Protein AF-A0A352SK67-F1 (afdb_monomer_lite)

Radius of gyration: 22.14 Å; chains: 1; bounding box: 71×42×62 Å

pLDDT: mean 83.06, std 11.7, range [36.72, 97.31]

Secondary structure (DSSP, 8-state):
-EEEEPP-TT-SSEEEEEEEE--SSS-EEEEEEEEETTS-SEEEEEEEEE-TT-EEEEEEEESSSS-EEEEEEEEE--TTSPPEEEEEEEEE---PPEEPP---TT--SSS-GGGS-S--EESTT-EETTT--B---SSEEEEEEEEETTEEEEEEEEE-S-----SS-GGGS-EEEEEEE-S-HHHHTT----GGGHHHH-EEEEE---SS-----TTHHHH-TT-EEEEEEETTEEEEEEEEEHHHHHHHHTTTTSEEEEEEEEEEE-TTSS-EEEEESS--TTSTTSPTTTTEEE--GGGGS-------

Structure (mmCIF, N/CA/C/O backbone):
data_AF-A0A352SK67-F1
#
_entry.id   AF-A0A352SK67-F1
#
loop_
_atom_site.group_PDB
_atom_site.id
_atom_site.type_symbol
_atom_site.label_atom_id
_atom_site.label_alt_id
_atom_site.label_comp_id
_atom_site.label_asym_id
_atom_site.label_entity_id
_atom_site.label_seq_id
_atom_site.pdbx_PDB_ins_code
_atom_site.Cartn_x
_atom_site.Cartn_y
_atom_site.Cartn_z
_atom_site.occupancy
_atom_site.B_iso_or_equiv
_atom_site.auth_seq_id
_atom_site.auth_comp_id
_atom_site.auth_asym_id
_atom_site.auth_atom_id
_atom_site.pdbx_PDB_model_num
ATOM 1 N N . MET A 1 1 ? 16.325 0.701 -16.134 1.00 88.19 1 MET A N 1
ATOM 2 C CA . MET A 1 1 ? 14.914 0.300 -16.283 1.00 88.19 1 MET A CA 1
ATOM 3 C C . MET A 1 1 ? 14.109 0.760 -15.079 1.00 88.19 1 MET A C 1
ATOM 5 O O . MET A 1 1 ? 14.593 0.661 -13.956 1.00 88.19 1 MET A O 1
ATOM 9 N N . THR A 1 2 ? 12.893 1.241 -15.323 1.00 85.56 2 THR A N 1
ATOM 10 C CA . THR A 1 2 ? 11.836 1.435 -14.313 1.00 85.56 2 THR A CA 1
ATOM 11 C C . THR A 1 2 ? 10.613 0.640 -14.756 1.00 85.56 2 THR A C 1
ATOM 13 O O . THR A 1 2 ? 10.338 0.615 -15.955 1.00 85.56 2 THR A O 1
ATOM 16 N N . ILE A 1 3 ? 9.886 0.007 -13.837 1.00 84.38 3 ILE A N 1
ATOM 17 C CA . ILE A 1 3 ? 8.688 -0.782 -14.159 1.00 84.38 3 ILE A CA 1
ATOM 18 C C . ILE A 1 3 ? 7.482 -0.151 -13.474 1.00 84.38 3 ILE A C 1
ATOM 20 O O . ILE A 1 3 ? 7.562 0.217 -12.304 1.00 84.38 3 ILE A O 1
ATOM 24 N N . GLN A 1 4 ? 6.380 -0.024 -14.208 1.00 82.69 4 GLN A N 1
ATOM 25 C CA . GLN A 1 4 ? 5.113 0.488 -13.698 1.00 82.69 4 GLN A CA 1
ATOM 26 C C . GLN A 1 4 ? 4.014 -0.558 -13.903 1.00 82.69 4 GLN A C 1
ATOM 28 O O . GLN A 1 4 ? 3.941 -1.118 -14.995 1.00 82.69 4 GLN A O 1
ATOM 33 N N . PRO A 1 5 ? 3.175 -0.844 -12.894 1.00 79.06 5 PRO A N 1
ATOM 34 C CA . PRO A 1 5 ? 1.999 -1.681 -13.094 1.00 79.06 5 PRO A CA 1
ATOM 35 C C . PRO A 1 5 ? 0.968 -0.948 -13.961 1.00 79.06 5 PRO A C 1
ATOM 37 O O . PRO A 1 5 ? 0.753 0.255 -13.807 1.00 79.06 5 PRO A O 1
ATOM 40 N N . GLY A 1 6 ? 0.340 -1.681 -14.873 1.00 73.94 6 GLY A N 1
ATOM 41 C CA . GLY A 1 6 ? -0.800 -1.237 -15.662 1.00 73.94 6 GLY A CA 1
ATOM 42 C C . GLY A 1 6 ? -2.111 -1.499 -14.924 1.00 73.94 6 GLY A C 1
ATOM 43 O O . GLY A 1 6 ? -2.276 -2.528 -14.268 1.00 73.94 6 GLY A O 1
ATOM 44 N N . PHE A 1 7 ? -3.059 -0.565 -15.039 1.00 65.19 7 PHE A N 1
ATOM 45 C CA . PHE A 1 7 ? -4.386 -0.705 -14.447 1.00 65.19 7 PHE A CA 1
ATOM 46 C C . PHE A 1 7 ? -5.409 -1.245 -15.437 1.00 65.19 7 PHE A C 1
ATOM 48 O O . PHE A 1 7 ? -5.715 -0.603 -16.441 1.00 65.19 7 PHE A O 1
ATOM 55 N N . ASN A 1 8 ? -5.986 -2.408 -15.119 1.00 63.38 8 ASN A N 1
ATOM 56 C CA . ASN A 1 8 ? -7.231 -2.845 -15.730 1.00 63.38 8 ASN A CA 1
ATOM 57 C C . ASN A 1 8 ? -8.091 -3.630 -14.719 1.00 63.38 8 ASN A C 1
ATOM 59 O O . ASN A 1 8 ? -7.740 -4.756 -14.365 1.00 63.38 8 ASN A O 1
ATOM 63 N N . PRO A 1 9 ? -9.235 -3.080 -14.275 1.00 53.59 9 PRO A N 1
ATOM 64 C CA . PRO A 1 9 ? -10.073 -3.693 -13.243 1.00 53.59 9 PRO A CA 1
ATOM 65 C C . PRO A 1 9 ? -10.801 -4.956 -13.730 1.00 53.59 9 PRO A C 1
ATOM 67 O O . PRO A 1 9 ? -11.406 -5.661 -12.930 1.00 53.59 9 PRO A O 1
ATOM 70 N N . ASN A 1 10 ? -10.749 -5.247 -15.035 1.00 55.53 10 ASN A N 1
ATOM 71 C CA . ASN A 1 10 ? -11.470 -6.348 -15.672 1.00 55.53 10 ASN A CA 1
ATOM 72 C C . ASN A 1 10 ? -10.557 -7.487 -16.156 1.00 55.53 10 ASN A C 1
ATOM 74 O O . ASN A 1 10 ? -11.037 -8.392 -16.839 1.00 55.53 10 ASN A O 1
ATOM 78 N N . VAL A 1 11 ? -9.250 -7.437 -15.878 1.00 61.09 11 VAL A N 1
ATOM 79 C CA . VAL A 1 11 ? -8.280 -8.372 -16.470 1.00 61.09 11 VAL A CA 1
ATOM 80 C C . VAL A 1 11 ? -7.808 -9.390 -15.438 1.00 61.09 11 VAL A C 1
ATOM 82 O O . VAL A 1 11 ? -7.510 -9.070 -14.293 1.00 61.09 11 VAL A O 1
ATOM 85 N N . THR A 1 12 ? -7.756 -10.654 -15.860 1.00 62.53 12 THR A N 1
ATOM 86 C CA . THR A 1 12 ? -7.273 -11.797 -15.065 1.00 62.53 12 THR A CA 1
ATOM 87 C C . THR A 1 12 ? -5.746 -11.933 -15.075 1.00 62.53 12 THR A C 1
ATOM 89 O O . THR A 1 12 ? -5.213 -12.881 -14.510 1.00 62.53 12 THR A O 1
ATOM 92 N N . GLN A 1 13 ? -5.062 -11.017 -15.755 1.00 71.56 13 GLN A N 1
ATOM 93 C CA . GLN A 1 13 ? -3.615 -10.922 -15.934 1.00 71.56 13 GLN A CA 1
ATOM 94 C C . GLN A 1 13 ? -3.130 -9.578 -15.383 1.00 71.56 13 GLN A C 1
ATOM 96 O O . GLN A 1 13 ? -3.843 -8.574 -15.447 1.00 71.56 13 GLN A O 1
ATOM 101 N N . GLN A 1 14 ? -1.925 -9.555 -14.827 1.00 79.12 14 GLN A N 1
ATOM 102 C CA . GLN A 1 14 ? -1.277 -8.315 -14.423 1.00 79.12 14 GLN A CA 1
ATOM 103 C C . GLN A 1 14 ? -0.423 -7.801 -15.576 1.00 79.12 14 GLN A C 1
ATOM 105 O O . GLN A 1 14 ? 0.456 -8.504 -16.072 1.00 79.12 14 GLN A O 1
ATOM 110 N N . GLU A 1 15 ? -0.680 -6.565 -15.983 1.00 85.06 15 GLU A N 1
ATOM 111 C CA . GLU A 1 15 ? 0.108 -5.872 -16.994 1.00 85.06 15 GLU A CA 1
ATOM 112 C C . GLU A 1 15 ? 1.140 -4.980 -16.311 1.00 85.06 15 GLU A C 1
ATOM 114 O O . GLU A 1 15 ? 0.869 -4.353 -15.285 1.00 85.06 15 GLU A O 1
ATOM 119 N N . TYR A 1 16 ? 2.318 -4.882 -16.904 1.00 87.06 16 TYR A N 1
ATOM 120 C CA . TYR A 1 16 ? 3.372 -3.966 -16.503 1.00 87.06 16 TYR A CA 1
ATOM 121 C C . TYR A 1 16 ? 3.967 -3.314 -17.732 1.00 87.06 16 TYR A C 1
ATOM 123 O O . TYR A 1 16 ? 4.123 -3.963 -18.757 1.00 87.06 16 TYR A O 1
ATOM 131 N N . THR A 1 17 ? 4.417 -2.074 -17.602 1.00 90.56 17 THR A N 1
ATOM 132 C CA . THR A 1 17 ? 5.225 -1.424 -18.629 1.00 90.56 17 THR A CA 1
ATOM 133 C C . THR A 1 17 ? 6.629 -1.188 -18.092 1.00 90.56 17 THR A C 1
ATOM 135 O O . THR A 1 17 ? 6.852 -0.413 -17.156 1.00 90.56 17 THR A O 1
ATOM 138 N N . ALA A 1 18 ? 7.604 -1.859 -18.698 1.00 92.19 18 ALA A N 1
ATOM 139 C CA . ALA A 1 18 ? 9.014 -1.593 -18.488 1.00 92.19 18 ALA A CA 1
ATOM 140 C C . ALA A 1 18 ? 9.450 -0.419 -19.367 1.00 92.19 18 ALA A C 1
ATOM 142 O O . ALA A 1 18 ? 9.367 -0.458 -20.593 1.00 92.19 18 ALA A O 1
ATOM 143 N N . LYS A 1 19 ? 9.971 0.629 -18.732 1.00 93.31 19 LYS A N 1
ATOM 144 C CA . LYS A 1 19 ? 10.639 1.746 -19.396 1.00 93.31 19 LYS A CA 1
ATOM 145 C C . LYS A 1 19 ? 12.143 1.506 -19.378 1.00 93.31 19 LYS A C 1
ATOM 147 O O . LYS A 1 19 ? 12.789 1.568 -18.323 1.00 93.31 19 LYS A O 1
ATOM 152 N N . ILE A 1 20 ? 12.712 1.257 -20.551 1.00 94.25 20 ILE A N 1
ATOM 153 C CA . ILE A 1 20 ? 14.150 1.103 -20.763 1.00 94.25 20 ILE A CA 1
ATOM 154 C C . ILE A 1 20 ? 14.676 2.370 -21.437 1.00 94.25 20 ILE A C 1
ATOM 156 O O . ILE A 1 20 ? 14.104 2.846 -22.413 1.00 94.25 20 ILE A O 1
ATOM 160 N N . GLN A 1 21 ? 15.755 2.941 -20.903 1.00 94.38 21 GLN A N 1
ATOM 161 C CA . GLN A 1 21 ? 16.324 4.197 -21.390 1.00 94.38 21 GLN A CA 1
ATOM 162 C C . GLN A 1 21 ? 17.799 3.998 -21.723 1.00 94.38 21 GLN A C 1
ATOM 164 O O . GLN A 1 21 ? 18.558 3.536 -20.873 1.00 94.38 21 GLN A O 1
ATOM 169 N N . ASN A 1 22 ? 18.195 4.370 -22.938 1.00 94.44 22 ASN A N 1
ATOM 170 C CA . ASN A 1 22 ? 19.588 4.441 -23.353 1.00 94.44 22 ASN A CA 1
ATOM 171 C C . ASN A 1 22 ? 20.045 5.900 -23.273 1.00 94.44 22 ASN A C 1
ATOM 173 O O . ASN A 1 22 ? 19.701 6.698 -24.135 1.00 94.44 22 ASN A O 1
ATOM 177 N N . TYR A 1 23 ? 20.820 6.251 -22.249 1.00 91.69 23 TYR A N 1
ATOM 178 C CA . TYR A 1 23 ? 21.389 7.599 -22.099 1.00 91.69 23 TYR A CA 1
ATOM 179 C C . TYR A 1 23 ? 22.741 7.772 -22.801 1.00 91.69 23 TYR A C 1
ATOM 181 O O . TYR A 1 23 ? 23.370 8.822 -22.687 1.00 91.69 23 TYR A O 1
ATOM 189 N N . SER A 1 24 ? 23.234 6.729 -23.468 1.00 90.56 24 SER A N 1
ATOM 190 C CA . SER A 1 24 ? 24.522 6.771 -24.145 1.00 90.56 24 SER A CA 1
ATOM 191 C C . SER A 1 24 ? 24.376 7.265 -25.585 1.00 90.56 24 SER A C 1
ATOM 193 O O . SER A 1 24 ? 23.315 7.163 -26.205 1.00 90.56 24 SER A O 1
ATOM 195 N N . ASN A 1 25 ? 25.489 7.745 -26.143 1.00 92.00 25 ASN A N 1
ATOM 196 C CA . ASN A 1 25 ? 25.603 8.070 -27.566 1.00 92.00 25 ASN A CA 1
ATOM 197 C C . ASN A 1 25 ? 25.858 6.831 -28.447 1.00 92.00 25 ASN A C 1
ATOM 199 O O . ASN A 1 25 ? 26.131 6.977 -29.637 1.00 92.00 25 ASN A O 1
ATOM 203 N N . SER A 1 26 ? 25.776 5.629 -27.875 1.00 92.00 26 SER A N 1
ATOM 204 C CA . SER A 1 26 ? 26.025 4.360 -28.552 1.00 92.00 26 SER A CA 1
ATOM 205 C C . SER A 1 26 ? 24.755 3.508 -28.591 1.00 92.00 26 SER A C 1
ATOM 207 O O . SER A 1 26 ? 23.915 3.630 -27.697 1.00 92.00 26 SER A O 1
ATOM 209 N N . PRO A 1 27 ? 24.577 2.644 -29.606 1.00 93.38 27 PRO A N 1
ATOM 210 C CA . PRO A 1 27 ? 23.479 1.687 -29.615 1.00 93.38 27 PRO A CA 1
ATOM 211 C C . PRO A 1 27 ? 23.551 0.755 -28.403 1.00 93.38 27 PRO A C 1
ATOM 213 O O . PRO A 1 27 ? 24.635 0.325 -27.995 1.00 93.38 27 PRO A O 1
ATOM 216 N N . MET A 1 28 ? 22.386 0.427 -27.855 1.00 95.50 28 MET A N 1
ATOM 217 C CA . MET A 1 28 ? 22.238 -0.507 -26.748 1.00 95.50 28 MET A CA 1
ATOM 218 C C . MET A 1 28 ? 21.313 -1.642 -27.168 1.00 95.50 28 MET A C 1
ATOM 220 O O . MET A 1 28 ? 20.228 -1.404 -27.692 1.00 95.50 28 MET A O 1
ATOM 224 N N . LYS A 1 29 ? 21.717 -2.876 -26.879 1.00 96.75 29 LYS A N 1
ATOM 225 C CA . LYS A 1 29 ? 20.826 -4.036 -26.903 1.00 96.75 29 LYS A CA 1
ATOM 226 C C . LYS A 1 29 ? 20.422 -4.377 -25.484 1.00 96.75 29 LYS A C 1
ATOM 228 O O . LYS A 1 29 ? 21.254 -4.296 -24.582 1.00 96.75 29 LYS A O 1
ATOM 233 N N . ALA A 1 30 ? 19.171 -4.760 -25.286 1.00 96.56 30 ALA A N 1
ATOM 234 C CA . ALA A 1 30 ? 18.698 -5.254 -24.007 1.00 96.56 30 ALA A CA 1
ATOM 235 C C . ALA A 1 30 ? 17.920 -6.554 -24.201 1.00 96.56 30 ALA A C 1
ATOM 237 O O . ALA A 1 30 ? 17.025 -6.616 -25.034 1.00 96.56 30 ALA A O 1
ATOM 238 N N . ASP A 1 31 ? 18.238 -7.568 -23.408 1.00 97.19 31 ASP A N 1
ATOM 239 C CA . ASP A 1 31 ? 17.414 -8.763 -23.269 1.00 97.19 31 ASP A CA 1
ATOM 240 C C . ASP A 1 31 ? 16.621 -8.622 -21.963 1.00 97.19 31 ASP A C 1
ATOM 242 O O . ASP A 1 31 ? 17.197 -8.578 -20.871 1.00 97.19 31 ASP A O 1
ATOM 246 N N . LEU A 1 32 ? 15.299 -8.476 -22.073 1.00 96.88 32 LEU A N 1
ATOM 247 C CA . LEU A 1 32 ? 14.401 -8.395 -20.926 1.00 96.88 32 LEU A CA 1
ATOM 248 C C . LEU A 1 32 ? 13.862 -9.790 -20.606 1.00 96.88 32 LEU A C 1
ATOM 250 O O . LEU A 1 32 ? 13.075 -10.351 -21.367 1.00 96.88 32 LEU A O 1
ATOM 254 N N . HIS A 1 33 ? 14.295 -10.353 -19.486 1.00 96.00 33 HIS A N 1
ATOM 255 C CA . HIS A 1 33 ? 13.897 -11.667 -19.004 1.00 96.00 33 HIS A CA 1
ATOM 256 C C . HIS A 1 33 ? 12.868 -11.531 -17.887 1.00 96.00 33 HIS A C 1
ATOM 258 O O . HIS A 1 33 ? 13.150 -10.907 -16.864 1.00 96.00 33 HIS A O 1
ATOM 264 N N . VAL A 1 34 ? 11.705 -12.152 -18.062 1.00 93.56 34 VAL A N 1
ATOM 265 C CA . VAL A 1 34 ? 10.748 -12.394 -16.977 1.00 93.56 34 VAL A CA 1
ATOM 266 C C . VAL A 1 34 ? 11.036 -13.778 -16.426 1.00 93.56 34 VAL A C 1
ATOM 268 O O . VAL A 1 34 ? 11.196 -14.733 -17.190 1.00 93.56 34 VAL A O 1
ATOM 271 N N . MET A 1 35 ? 11.178 -13.869 -15.113 1.00 92.62 35 MET A N 1
ATOM 272 C CA . MET A 1 35 ? 11.654 -15.055 -14.418 1.00 92.62 35 MET A CA 1
ATOM 273 C C . MET A 1 35 ? 10.798 -15.334 -13.191 1.00 92.62 35 MET A C 1
ATOM 275 O O . MET A 1 35 ? 10.159 -14.428 -12.657 1.00 92.62 35 MET A O 1
ATOM 279 N N . ASP A 1 36 ? 10.830 -16.572 -12.709 1.00 88.44 36 ASP A N 1
ATOM 280 C CA . ASP A 1 36 ? 10.255 -16.912 -11.408 1.00 88.44 36 ASP A CA 1
ATOM 281 C C . ASP A 1 36 ? 10.903 -16.122 -10.247 1.00 88.44 36 ASP A C 1
ATOM 283 O O . ASP A 1 36 ? 11.938 -15.463 -10.399 1.00 88.44 36 ASP A O 1
ATOM 287 N N . ALA A 1 37 ? 10.304 -16.209 -9.056 1.00 80.88 37 ALA A N 1
ATOM 288 C CA . ALA A 1 37 ? 10.797 -15.551 -7.843 1.00 80.88 37 ALA A CA 1
ATOM 289 C C . ALA A 1 37 ? 12.272 -15.863 -7.523 1.00 80.88 37 ALA A C 1
ATOM 291 O O . ALA A 1 37 ? 12.961 -15.047 -6.906 1.00 80.88 37 ALA A O 1
ATOM 292 N N . THR A 1 38 ? 12.761 -17.042 -7.924 1.00 83.25 38 THR A N 1
ATOM 293 C CA . THR A 1 38 ? 14.130 -17.494 -7.646 1.00 83.25 38 THR A CA 1
ATOM 294 C C . THR A 1 38 ? 15.145 -16.974 -8.662 1.00 83.25 38 THR A C 1
ATOM 296 O O . THR A 1 38 ? 16.348 -17.082 -8.429 1.00 83.25 38 THR A O 1
ATOM 299 N N . GLY A 1 39 ? 14.675 -16.421 -9.784 1.00 84.88 39 GLY A N 1
ATOM 300 C CA . GLY A 1 39 ? 15.508 -15.991 -10.902 1.00 84.88 39 GLY A CA 1
ATOM 301 C C . GLY A 1 39 ? 16.134 -17.151 -11.681 1.00 84.88 39 GLY A C 1
ATOM 302 O O . GLY A 1 39 ? 17.087 -16.932 -12.427 1.00 84.88 39 GLY A O 1
ATOM 303 N N . THR A 1 40 ? 15.653 -18.387 -11.497 1.00 89.31 40 THR A N 1
ATOM 304 C CA . THR A 1 40 ? 16.260 -19.575 -12.123 1.00 89.31 40 THR A CA 1
ATOM 305 C C . THR A 1 40 ? 15.550 -19.981 -13.407 1.00 89.31 40 THR A C 1
ATOM 307 O O . THR A 1 40 ? 16.212 -20.362 -14.374 1.00 89.31 40 THR A O 1
ATOM 310 N N . THR A 1 41 ? 14.223 -19.854 -13.452 1.00 91.19 41 THR A N 1
ATOM 311 C CA . THR A 1 41 ? 13.429 -20.177 -14.641 1.00 91.19 41 THR A CA 1
ATOM 312 C C . THR A 1 41 ? 13.038 -18.905 -15.370 1.00 91.19 41 THR A C 1
ATOM 314 O O . THR A 1 41 ? 12.320 -18.076 -14.820 1.00 91.19 41 THR A O 1
ATOM 317 N N . ILE A 1 42 ? 13.467 -18.771 -16.625 1.00 92.38 42 ILE A N 1
ATOM 318 C CA . ILE A 1 42 ? 13.018 -17.699 -17.519 1.00 92.38 42 ILE A CA 1
ATOM 319 C C . ILE A 1 42 ? 11.701 -18.133 -18.167 1.00 92.38 42 ILE A C 1
ATOM 321 O O . ILE A 1 42 ? 11.665 -19.130 -18.889 1.00 92.38 42 ILE A O 1
ATOM 325 N N . THR A 1 43 ? 10.632 -17.380 -17.931 1.00 90.50 43 THR A N 1
ATOM 326 C CA . THR A 1 43 ? 9.302 -17.616 -18.512 1.00 90.50 43 THR A CA 1
ATOM 327 C C . THR A 1 43 ? 9.095 -16.829 -19.804 1.00 90.50 43 THR A C 1
ATOM 329 O O . THR A 1 43 ? 8.403 -17.294 -20.708 1.00 90.50 43 THR A O 1
ATOM 332 N N . GLN A 1 44 ? 9.749 -15.673 -19.939 1.00 92.88 44 GLN A N 1
ATOM 333 C CA . GLN A 1 44 ? 9.691 -14.831 -21.133 1.00 92.88 44 GLN A CA 1
ATOM 334 C C . GLN A 1 44 ? 11.050 -14.180 -21.397 1.00 92.88 44 GLN A C 1
ATOM 336 O O . GLN A 1 44 ? 11.764 -13.806 -20.471 1.00 92.88 44 GLN A O 1
ATOM 341 N N . THR A 1 45 ? 11.420 -14.020 -22.668 1.00 96.12 45 THR A N 1
ATOM 342 C CA . THR A 1 45 ? 12.562 -13.190 -23.085 1.00 96.12 45 THR A CA 1
ATOM 343 C C . THR A 1 45 ? 12.129 -12.272 -24.211 1.00 96.12 45 THR A C 1
ATOM 345 O O . THR A 1 45 ? 11.594 -12.739 -25.216 1.00 96.12 45 THR A O 1
ATOM 348 N N . ILE A 1 46 ? 12.366 -10.976 -24.036 1.00 96.69 46 ILE A N 1
ATOM 349 C CA . ILE A 1 46 ? 12.004 -9.933 -24.990 1.00 96.69 46 ILE A CA 1
ATOM 350 C C . ILE A 1 46 ? 13.291 -9.207 -25.403 1.00 96.69 46 ILE A C 1
ATOM 352 O O . ILE A 1 46 ? 13.844 -8.457 -24.594 1.00 96.69 46 ILE A O 1
ATOM 356 N N . PRO A 1 47 ? 13.801 -9.440 -26.624 1.00 97.31 47 PRO A N 1
ATOM 357 C CA . PRO A 1 47 ? 14.944 -8.702 -27.137 1.00 97.31 47 PRO A CA 1
ATOM 358 C C . PRO A 1 47 ? 14.512 -7.295 -27.555 1.00 97.31 47 PRO A C 1
ATOM 360 O O . PRO A 1 47 ? 13.487 -7.115 -28.214 1.00 97.31 47 PRO A O 1
ATOM 363 N N . LEU A 1 48 ? 15.313 -6.303 -27.189 1.00 96.81 48 LEU A N 1
ATOM 364 C CA . LEU A 1 48 ? 15.082 -4.892 -27.462 1.00 96.81 48 LEU A CA 1
ATOM 365 C C . LEU A 1 48 ? 16.343 -4.278 -28.073 1.00 96.81 48 LEU A C 1
ATOM 367 O O . LEU A 1 48 ? 17.444 -4.430 -27.540 1.00 96.81 48 LEU A O 1
ATOM 371 N N . ASP A 1 49 ? 16.164 -3.519 -29.148 1.00 95.75 49 ASP A N 1
ATOM 372 C CA . ASP A 1 49 ? 17.201 -2.671 -29.729 1.00 95.75 49 ASP A CA 1
ATOM 373 C C . ASP A 1 49 ? 16.864 -1.207 -29.420 1.00 95.75 49 ASP A C 1
ATOM 375 O O . ASP A 1 49 ? 15.755 -0.738 -29.683 1.00 95.75 49 ASP A O 1
ATOM 379 N N . LEU A 1 50 ? 17.815 -0.486 -28.826 1.00 96.19 50 LEU A N 1
ATOM 380 C CA . LEU A 1 50 ? 17.659 0.909 -28.434 1.00 96.19 50 LEU A CA 1
ATOM 381 C C . LEU A 1 50 ? 18.715 1.774 -29.114 1.00 96.19 50 LEU A C 1
ATOM 383 O O . LEU A 1 50 ? 19.919 1.645 -28.871 1.00 96.19 50 LEU A O 1
ATOM 387 N N . GLU A 1 51 ? 18.236 2.727 -29.906 1.00 96.06 51 GLU A N 1
ATOM 388 C CA . GLU A 1 51 ? 19.069 3.770 -30.499 1.00 96.06 51 GLU A CA 1
ATOM 389 C C . GLU A 1 51 ? 19.739 4.640 -29.418 1.00 96.06 51 GLU A C 1
ATOM 391 O O . GLU A 1 51 ? 19.250 4.705 -28.278 1.00 96.06 51 GLU A O 1
ATOM 396 N N . PRO A 1 52 ? 20.843 5.335 -29.741 1.00 95.00 52 PRO A N 1
ATOM 397 C CA . PRO A 1 52 ? 21.436 6.333 -28.857 1.00 95.00 52 PRO A CA 1
ATOM 398 C C . PRO A 1 52 ? 20.412 7.347 -28.329 1.00 95.00 52 PRO A C 1
ATOM 400 O O . PRO A 1 52 ? 19.582 7.847 -29.089 1.00 95.00 52 PRO A O 1
ATOM 403 N N . ASN A 1 53 ? 20.504 7.705 -27.046 1.00 94.19 53 ASN A N 1
ATOM 404 C CA . ASN A 1 53 ? 19.643 8.710 -26.399 1.00 94.19 53 ASN A CA 1
ATOM 405 C C . ASN A 1 53 ? 18.127 8.448 -26.543 1.00 94.19 53 ASN A C 1
ATOM 407 O O . ASN A 1 53 ? 17.338 9.390 -26.653 1.00 94.19 53 ASN A O 1
ATOM 411 N N . SER A 1 54 ? 17.710 7.180 -26.566 1.00 96.12 54 SER A N 1
ATOM 412 C CA . SER A 1 54 ? 16.317 6.781 -26.796 1.00 96.12 54 SER A CA 1
ATOM 413 C C . SER A 1 54 ? 15.658 6.130 -25.576 1.00 96.12 54 SER A C 1
ATOM 415 O O . SER A 1 54 ? 16.301 5.782 -24.581 1.00 96.12 54 SER A O 1
ATOM 417 N N . VAL A 1 55 ? 14.335 5.979 -25.653 1.00 95.75 55 VAL A N 1
ATOM 418 C CA . VAL A 1 55 ? 13.509 5.307 -24.647 1.00 95.75 55 VAL A CA 1
ATOM 419 C C . VAL A 1 55 ? 12.600 4.306 -25.348 1.00 95.75 55 VAL A C 1
ATOM 421 O O . VAL A 1 55 ? 11.964 4.651 -26.341 1.00 95.75 55 VAL A O 1
ATOM 424 N N . VAL A 1 56 ? 12.507 3.099 -24.796 1.00 96.19 56 VAL A N 1
ATOM 425 C CA . VAL A 1 56 ? 11.546 2.069 -25.202 1.00 96.19 56 VAL A CA 1
ATOM 426 C C . VAL A 1 56 ? 10.616 1.768 -24.031 1.00 96.19 56 VAL A C 1
ATOM 428 O O . VAL A 1 56 ? 11.063 1.631 -22.890 1.00 96.19 56 VAL A O 1
ATOM 431 N N . MET A 1 57 ? 9.323 1.683 -24.335 1.00 94.56 57 MET A N 1
ATOM 432 C CA . MET A 1 57 ? 8.282 1.199 -23.432 1.00 94.56 57 MET A CA 1
ATOM 433 C C . MET A 1 57 ? 7.916 -0.209 -23.891 1.00 94.56 57 MET A C 1
ATOM 435 O O . MET A 1 57 ? 7.530 -0.384 -25.044 1.00 94.56 57 MET A O 1
ATOM 439 N N . GLN A 1 58 ? 8.091 -1.195 -23.020 1.00 95.12 58 GLN A N 1
ATOM 440 C CA . GLN A 1 58 ? 7.804 -2.592 -23.312 1.00 95.12 58 GLN A CA 1
ATOM 441 C C . GLN A 1 58 ? 6.796 -3.127 -22.306 1.00 95.12 58 GLN A C 1
ATOM 443 O O . GLN A 1 58 ? 7.081 -3.162 -21.109 1.00 95.12 58 GLN A O 1
ATOM 448 N N . ASP A 1 59 ? 5.651 -3.578 -22.804 1.00 92.06 59 ASP A N 1
ATOM 449 C CA . ASP A 1 59 ? 4.635 -4.204 -21.969 1.00 92.06 59 ASP A CA 1
ATOM 450 C C . ASP A 1 59 ? 5.008 -5.657 -21.642 1.00 92.06 59 ASP A C 1
ATOM 452 O O . ASP A 1 59 ? 5.618 -6.365 -22.454 1.00 92.06 59 ASP A O 1
ATOM 456 N N . ILE A 1 60 ? 4.669 -6.077 -20.428 1.00 89.31 60 ILE A N 1
ATOM 457 C CA . ILE A 1 60 ? 4.896 -7.399 -19.852 1.00 89.31 60 ILE A CA 1
ATOM 458 C C . ILE A 1 60 ? 3.580 -7.840 -19.217 1.00 89.31 60 ILE A C 1
ATOM 460 O O . ILE A 1 60 ? 3.083 -7.168 -18.314 1.00 89.31 60 ILE A O 1
ATOM 464 N N . SER A 1 61 ? 3.068 -8.991 -19.632 1.00 86.38 61 SER A N 1
ATOM 465 C CA . SER A 1 61 ? 1.853 -9.579 -19.069 1.00 86.38 61 SER A CA 1
ATOM 466 C C . SER A 1 61 ? 2.217 -10.808 -18.243 1.00 86.38 61 SER A C 1
ATOM 468 O O . SER A 1 61 ? 2.989 -11.658 -18.691 1.00 86.38 61 SER A O 1
ATOM 470 N N . VAL A 1 62 ? 1.654 -10.908 -17.044 1.00 82.06 62 VAL A N 1
ATOM 471 C CA . VAL A 1 62 ? 1.864 -12.019 -16.109 1.00 82.06 62 VAL A CA 1
ATOM 472 C C . VAL A 1 62 ? 0.503 -12.621 -15.778 1.00 82.06 62 VAL A C 1
ATOM 474 O O . VAL A 1 62 ? -0.466 -11.898 -15.554 1.00 82.06 62 VAL A O 1
ATOM 477 N N . ASP A 1 63 ? 0.402 -13.946 -15.787 1.00 78.12 63 ASP A N 1
ATOM 478 C CA . ASP A 1 63 ? -0.854 -14.681 -15.605 1.00 78.12 63 ASP A CA 1
ATOM 479 C C . ASP A 1 63 ? -1.015 -15.291 -14.203 1.00 78.12 63 ASP A C 1
ATOM 481 O O . ASP A 1 63 ? -1.956 -16.050 -13.958 1.00 78.12 63 ASP A O 1
ATOM 485 N N . HIS A 1 64 ? -0.133 -14.939 -13.266 1.00 74.62 64 HIS A N 1
ATOM 486 C CA . HIS A 1 64 ? -0.141 -15.438 -11.897 1.00 74.62 64 HIS A CA 1
ATOM 487 C C . HIS A 1 64 ? 0.285 -14.371 -10.880 1.00 74.62 64 HIS A C 1
ATOM 489 O O . HIS A 1 64 ? 1.042 -13.453 -11.181 1.00 74.62 64 HIS A O 1
ATOM 495 N N . ALA A 1 65 ? -0.164 -14.538 -9.634 1.00 71.25 65 ALA A N 1
ATOM 496 C CA . ALA A 1 65 ? 0.148 -13.628 -8.528 1.00 71.25 65 ALA A CA 1
ATOM 497 C C . ALA A 1 65 ? 1.496 -13.912 -7.833 1.00 71.25 65 ALA A C 1
ATOM 499 O O . ALA A 1 65 ? 1.904 -13.160 -6.945 1.00 71.25 65 ALA A O 1
ATOM 500 N N . ASP A 1 66 ? 2.179 -15.002 -8.198 1.00 77.56 66 ASP A N 1
ATOM 501 C CA . ASP A 1 66 ? 3.461 -15.348 -7.578 1.00 77.56 66 ASP A CA 1
ATOM 502 C C . ASP A 1 66 ? 4.545 -14.313 -7.913 1.00 77.56 66 ASP A C 1
ATOM 504 O O . ASP A 1 66 ? 4.560 -13.802 -9.037 1.00 77.56 66 ASP A O 1
ATOM 508 N N . PRO A 1 67 ? 5.470 -14.012 -6.977 1.00 81.50 67 PRO A N 1
ATOM 509 C CA . PRO A 1 67 ? 6.573 -13.106 -7.249 1.00 81.50 67 PRO A CA 1
ATOM 510 C C . PRO A 1 67 ? 7.376 -13.522 -8.486 1.00 81.50 67 PRO A C 1
ATOM 512 O O . PRO A 1 67 ? 7.632 -14.704 -8.721 1.00 81.50 67 PRO A O 1
ATOM 515 N N . ILE A 1 68 ? 7.823 -12.526 -9.240 1.00 87.06 68 ILE A N 1
ATOM 516 C CA . ILE A 1 68 ? 8.658 -12.679 -10.428 1.00 87.06 68 ILE A CA 1
ATOM 517 C C . ILE A 1 68 ? 9.874 -11.767 -10.337 1.00 87.06 68 ILE A C 1
ATOM 519 O O . ILE A 1 68 ? 9.869 -10.743 -9.650 1.00 87.06 68 ILE A O 1
ATOM 523 N N . GLN A 1 69 ? 10.914 -12.106 -11.083 1.00 89.25 69 GLN A N 1
ATOM 524 C CA . GLN A 1 69 ? 12.035 -11.211 -11.328 1.00 89.25 69 GLN A CA 1
ATOM 525 C C . GLN A 1 69 ? 12.032 -10.772 -12.786 1.00 89.25 69 GLN A C 1
ATOM 527 O O . GLN A 1 69 ? 11.956 -11.591 -13.697 1.00 89.25 69 GLN A O 1
ATOM 532 N N . VAL A 1 70 ? 12.163 -9.470 -13.009 1.00 91.50 70 VAL A N 1
ATOM 533 C CA . VAL A 1 70 ? 12.394 -8.895 -14.328 1.00 91.50 70 VAL A CA 1
ATOM 534 C C . VAL A 1 70 ? 13.844 -8.448 -14.401 1.00 91.50 70 VAL A C 1
ATOM 536 O O . VAL A 1 70 ? 14.251 -7.484 -13.749 1.00 91.50 70 VAL A O 1
ATOM 539 N N . LYS A 1 71 ? 14.637 -9.165 -15.193 1.00 94.81 71 LYS A N 1
ATOM 540 C CA . LYS A 1 71 ? 16.046 -8.866 -15.439 1.00 94.81 71 LYS A CA 1
ATOM 541 C C . LYS A 1 71 ? 16.208 -8.236 -16.808 1.00 94.81 71 LYS A C 1
ATOM 543 O O . LYS A 1 71 ? 15.883 -8.850 -17.813 1.00 94.81 71 LYS A O 1
ATOM 548 N N . ALA A 1 72 ? 16.775 -7.043 -16.852 1.00 96.12 72 ALA A N 1
ATOM 549 C CA . ALA A 1 72 ? 17.235 -6.425 -18.083 1.00 96.12 72 ALA A CA 1
ATOM 550 C C . ALA A 1 72 ? 18.753 -6.605 -18.185 1.00 96.12 72 ALA A C 1
ATOM 552 O O . ALA A 1 72 ? 19.494 -6.035 -17.382 1.00 96.12 72 ALA A O 1
ATOM 553 N N . ALA A 1 73 ? 19.208 -7.409 -19.145 1.00 96.69 73 ALA A N 1
ATOM 554 C CA . ALA A 1 73 ? 20.619 -7.572 -19.477 1.00 96.69 73 ALA A CA 1
ATOM 555 C C . ALA A 1 73 ? 20.971 -6.649 -20.648 1.00 96.69 73 ALA A C 1
ATOM 557 O O . ALA A 1 73 ? 20.455 -6.819 -21.749 1.00 96.69 73 ALA A O 1
ATOM 558 N N . TYR A 1 74 ? 21.826 -5.662 -20.411 1.00 96.50 74 TYR A N 1
ATOM 559 C CA . TYR A 1 74 ? 22.192 -4.625 -21.370 1.00 96.50 74 TYR A CA 1
ATOM 560 C C . TYR A 1 74 ? 23.568 -4.899 -21.974 1.00 96.50 74 TYR A C 1
ATOM 562 O O . TYR A 1 74 ? 24.503 -5.246 -21.252 1.00 96.50 74 TYR A O 1
ATOM 570 N N . ARG A 1 75 ? 23.713 -4.664 -23.279 1.00 96.44 75 ARG A N 1
ATOM 571 C CA . ARG A 1 75 ? 24.991 -4.678 -24.000 1.00 96.44 75 ARG A CA 1
ATOM 572 C C . ARG A 1 75 ? 25.145 -3.383 -24.791 1.00 96.44 75 ARG A C 1
ATOM 574 O O . ARG A 1 75 ? 24.275 -3.050 -25.597 1.00 96.44 75 ARG A O 1
ATOM 581 N N . TYR A 1 76 ? 26.243 -2.667 -24.576 1.00 93.62 76 TYR A N 1
ATOM 582 C CA . TYR A 1 76 ? 26.579 -1.439 -25.297 1.00 93.62 76 TYR A CA 1
ATOM 583 C C . TYR A 1 76 ? 27.770 -1.681 -26.212 1.00 93.62 76 TYR A C 1
ATOM 585 O O . TYR A 1 76 ? 28.821 -2.121 -25.745 1.00 93.62 76 TYR A O 1
ATOM 593 N N . ALA A 1 77 ? 27.615 -1.331 -27.487 1.00 87.62 77 ALA A N 1
ATOM 594 C CA . ALA A 1 77 ? 28.689 -1.407 -28.468 1.00 87.62 77 ALA A CA 1
ATOM 595 C C . ALA A 1 77 ? 29.371 -0.040 -28.610 1.00 87.62 77 ALA A C 1
ATOM 597 O O . ALA A 1 77 ? 28.760 0.937 -29.056 1.00 87.62 77 ALA A O 1
ATOM 598 N N . PHE A 1 78 ? 30.650 0.033 -28.245 1.00 87.25 78 PHE A N 1
ATOM 599 C CA . PHE A 1 78 ? 31.470 1.235 -28.390 1.00 87.25 78 PHE A CA 1
ATOM 600 C C . PHE A 1 78 ? 32.522 1.013 -29.476 1.00 87.25 78 PHE A C 1
ATOM 602 O O . PHE A 1 78 ? 33.281 0.049 -29.423 1.00 87.25 78 PHE A O 1
ATOM 609 N N . ASP A 1 79 ? 32.586 1.907 -30.463 1.00 84.88 79 ASP A N 1
ATOM 610 C CA . ASP A 1 79 ? 33.527 1.757 -31.576 1.00 84.88 79 ASP A CA 1
ATOM 611 C C . ASP A 1 79 ? 34.984 1.741 -31.082 1.00 84.88 79 ASP A C 1
ATOM 613 O O . ASP A 1 79 ? 35.415 2.631 -30.349 1.00 84.88 79 ASP A O 1
ATOM 617 N N . GLY A 1 80 ? 35.736 0.710 -31.471 1.00 87.50 80 GLY A N 1
ATOM 618 C CA . GLY A 1 80 ? 37.126 0.503 -31.055 1.00 87.50 80 GLY A CA 1
ATOM 619 C C . GLY A 1 80 ? 37.330 -0.037 -29.632 1.00 87.50 80 GLY A C 1
ATOM 620 O O . GLY A 1 80 ? 38.483 -0.183 -29.219 1.00 87.50 80 GLY A O 1
ATOM 621 N N . TYR A 1 81 ? 36.263 -0.369 -28.898 1.00 89.25 81 TYR A N 1
ATOM 622 C CA . TYR A 1 81 ? 36.331 -0.918 -27.540 1.00 89.25 81 TYR A CA 1
ATOM 623 C C . TYR A 1 81 ? 35.544 -2.233 -27.421 1.00 89.25 81 TYR A C 1
ATOM 625 O O . TYR A 1 81 ? 34.652 -2.491 -28.226 1.00 89.25 81 TYR A O 1
ATOM 633 N N . PRO A 1 82 ? 35.863 -3.088 -26.432 1.00 90.62 82 PRO A N 1
ATOM 634 C CA . PRO A 1 82 ? 35.007 -4.216 -26.086 1.00 90.62 82 PRO A CA 1
ATOM 635 C C . PRO A 1 82 ? 33.610 -3.753 -25.661 1.00 90.62 82 PRO A C 1
ATOM 637 O O . PRO A 1 82 ? 33.471 -2.689 -25.049 1.00 90.62 82 PRO A O 1
ATOM 640 N N . ASP A 1 83 ? 32.605 -4.584 -25.933 1.00 92.12 83 ASP A N 1
ATOM 641 C CA . ASP A 1 83 ? 31.237 -4.336 -25.486 1.00 92.12 83 ASP A CA 1
ATOM 642 C C . ASP A 1 83 ? 31.176 -4.237 -23.955 1.00 92.12 83 ASP A C 1
ATOM 644 O O . ASP A 1 83 ? 31.814 -5.007 -23.229 1.00 92.12 83 ASP A O 1
ATOM 648 N N . LEU A 1 84 ? 30.390 -3.279 -23.464 1.00 93.44 84 LEU A N 1
ATOM 649 C CA . LEU A 1 84 ? 30.076 -3.164 -22.045 1.00 93.44 84 LEU A CA 1
ATOM 650 C C . LEU A 1 84 ? 28.782 -3.917 -21.763 1.00 93.44 84 LEU A C 1
ATOM 652 O O . LEU A 1 84 ? 27.729 -3.558 -22.293 1.00 93.44 84 LEU A O 1
ATOM 656 N N . GLU A 1 85 ? 28.853 -4.905 -20.878 1.00 95.38 85 GLU A N 1
ATOM 657 C CA . GLU A 1 85 ? 27.685 -5.636 -20.398 1.00 95.38 85 GLU A CA 1
ATOM 658 C C . GLU A 1 85 ? 27.354 -5.235 -18.960 1.00 95.38 85 GLU A C 1
ATOM 660 O O . GLU A 1 85 ? 28.232 -5.094 -18.106 1.00 95.38 85 GLU A O 1
ATOM 665 N N . THR A 1 86 ? 26.073 -5.030 -18.685 1.00 94.81 86 THR A N 1
ATOM 666 C CA . THR A 1 86 ? 25.572 -4.758 -17.337 1.00 94.81 86 THR A CA 1
ATOM 667 C C . THR A 1 86 ? 24.148 -5.273 -17.214 1.00 94.81 86 THR A C 1
ATOM 669 O O . THR A 1 86 ? 23.491 -5.545 -18.214 1.00 94.81 86 THR A O 1
ATOM 672 N N . GLU A 1 87 ? 23.649 -5.424 -15.997 1.00 94.81 87 GLU A N 1
ATOM 673 C CA . GLU A 1 87 ? 22.299 -5.914 -15.767 1.00 94.81 87 GLU A CA 1
ATOM 674 C C . GLU A 1 87 ? 21.614 -5.168 -14.636 1.00 94.81 87 GLU A C 1
ATOM 676 O O . GLU A 1 87 ? 22.247 -4.608 -13.742 1.00 94.81 87 GLU A O 1
ATOM 681 N N . GLN A 1 88 ? 20.290 -5.176 -14.687 1.00 91.56 88 GLN A N 1
ATOM 682 C CA . GLN A 1 88 ? 19.442 -4.707 -13.609 1.00 91.56 88 GLN A CA 1
ATOM 683 C C . GLN A 1 88 ? 18.341 -5.728 -13.379 1.00 91.56 88 GLN A C 1
ATOM 685 O O . GLN A 1 88 ? 17.703 -6.170 -14.332 1.00 91.56 88 GLN A O 1
ATOM 690 N N . ILE A 1 89 ? 18.097 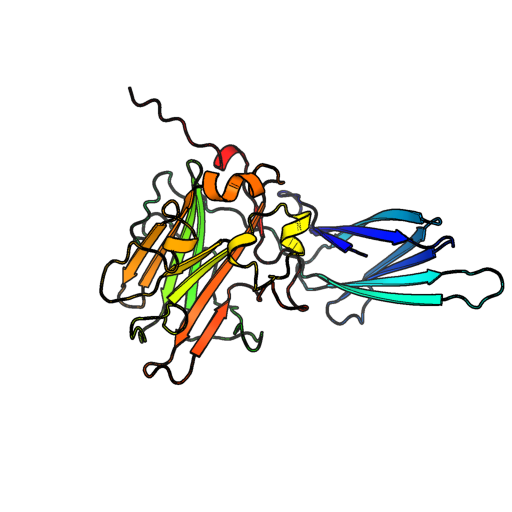-6.056 -12.116 1.00 89.56 89 ILE A N 1
ATOM 691 C CA . ILE A 1 89 ? 17.024 -6.955 -11.703 1.00 89.56 89 ILE A CA 1
ATOM 692 C C . ILE A 1 89 ? 16.026 -6.149 -10.881 1.00 89.56 89 ILE A C 1
ATOM 694 O O . ILE A 1 89 ? 16.415 -5.356 -10.024 1.00 89.56 89 ILE A O 1
ATOM 698 N N . VAL A 1 90 ? 14.744 -6.339 -11.170 1.00 84.62 90 VAL A N 1
ATOM 699 C CA . VAL A 1 90 ? 13.630 -5.796 -10.397 1.00 84.62 90 VAL A CA 1
ATOM 700 C C . VAL A 1 90 ? 12.736 -6.958 -9.999 1.00 84.62 90 VAL A C 1
ATOM 702 O O . VAL A 1 90 ? 12.273 -7.702 -10.859 1.00 84.62 90 VAL A O 1
ATOM 705 N N . THR A 1 91 ? 12.482 -7.109 -8.705 1.00 81.31 91 THR A N 1
ATOM 706 C CA . THR A 1 91 ? 11.499 -8.074 -8.214 1.00 81.31 91 THR A CA 1
ATOM 707 C C . THR A 1 91 ? 10.122 -7.430 -8.250 1.00 81.31 91 THR A C 1
ATOM 709 O O . THR A 1 91 ? 9.921 -6.346 -7.702 1.00 81.31 91 THR A O 1
ATOM 712 N N . LEU A 1 92 ? 9.171 -8.091 -8.900 1.00 79.00 92 LEU A N 1
ATOM 713 C CA . LEU A 1 92 ? 7.763 -7.716 -8.873 1.00 79.00 92 LEU A CA 1
ATOM 714 C C . LEU A 1 92 ? 7.018 -8.776 -8.074 1.00 79.00 92 LEU A C 1
ATOM 716 O O . LEU A 1 92 ? 7.275 -9.966 -8.225 1.00 79.00 92 LEU A O 1
ATOM 720 N N . GLN A 1 93 ? 6.061 -8.362 -7.258 1.00 76.94 93 GLN A N 1
ATOM 721 C CA . GLN A 1 93 ? 5.043 -9.280 -6.766 1.00 76.94 93 GLN A CA 1
ATOM 722 C C . GLN A 1 93 ? 3.748 -8.848 -7.426 1.00 76.94 93 GLN A C 1
ATOM 724 O O . GLN A 1 93 ? 3.210 -7.802 -7.057 1.00 76.94 93 GLN A O 1
ATOM 729 N N . PRO A 1 94 ? 3.266 -9.585 -8.431 1.00 73.00 94 PRO A N 1
ATOM 730 C CA . PRO A 1 94 ? 1.972 -9.305 -9.001 1.00 73.00 94 PRO A CA 1
ATOM 731 C C . PRO A 1 94 ? 0.901 -9.324 -7.925 1.00 73.00 94 PRO A C 1
ATOM 733 O O . PRO A 1 94 ? 0.758 -10.270 -7.155 1.00 73.00 94 PRO A O 1
ATOM 736 N N . GLN A 1 95 ? 0.213 -8.197 -7.791 1.00 70.88 95 GLN A N 1
ATOM 737 C CA . GLN A 1 95 ? -0.892 -8.035 -6.866 1.00 70.88 95 GLN A CA 1
ATOM 738 C C . GLN A 1 95 ? -2.122 -7.743 -7.703 1.00 70.88 95 GLN A C 1
ATOM 740 O O . GLN A 1 95 ? -2.110 -6.854 -8.554 1.00 70.88 95 GLN A O 1
ATOM 745 N N . PHE A 1 96 ? -3.192 -8.485 -7.446 1.00 71.19 96 PHE A N 1
ATOM 746 C CA . PHE A 1 96 ? -4.504 -8.026 -7.864 1.00 71.19 96 PHE A CA 1
ATOM 747 C C . PHE A 1 96 ? -4.831 -6.760 -7.083 1.00 71.19 96 PHE A C 1
ATOM 749 O O . PHE A 1 96 ? -4.569 -6.689 -5.879 1.00 71.19 96 PHE A O 1
ATOM 756 N N . PHE A 1 97 ? -5.395 -5.768 -7.763 1.00 76.12 97 PHE A N 1
ATOM 757 C CA . PHE A 1 97 ? -5.892 -4.604 -7.056 1.00 76.12 97 PHE A CA 1
ATOM 758 C C . PHE A 1 97 ? -7.063 -4.978 -6.172 1.00 76.12 97 PHE A C 1
ATOM 760 O O . PHE A 1 97 ? -7.904 -5.816 -6.504 1.00 76.12 97 PHE A O 1
ATOM 767 N N . HIS A 1 98 ? -7.079 -4.338 -5.017 1.00 83.19 98 HIS A N 1
ATOM 768 C CA . HIS A 1 98 ? -8.126 -4.499 -4.040 1.00 83.19 98 HIS A CA 1
ATOM 769 C C . HIS A 1 98 ? -9.279 -3.565 -4.391 1.00 83.19 98 HIS A C 1
ATOM 771 O O . HIS A 1 98 ? -9.066 -2.412 -4.765 1.00 83.19 98 HIS A O 1
ATOM 777 N N . THR A 1 99 ? -10.507 -4.059 -4.286 1.00 81.56 99 THR A N 1
ATOM 778 C CA . THR A 1 99 ? -11.697 -3.226 -4.455 1.00 81.56 99 THR A CA 1
ATOM 779 C C . THR A 1 99 ? -12.175 -2.724 -3.105 1.00 81.56 99 THR A C 1
ATOM 781 O O . THR A 1 99 ? -11.974 -3.365 -2.065 1.00 81.56 99 THR A O 1
ATOM 784 N N . LEU A 1 100 ? -12.840 -1.577 -3.123 1.00 85.81 100 LEU A N 1
ATOM 785 C CA . LEU A 1 100 ? -13.550 -1.062 -1.963 1.00 85.81 100 LEU A CA 1
ATOM 786 C C . LEU A 1 100 ? -14.707 -1.987 -1.571 1.00 85.81 100 LEU A C 1
ATOM 788 O O . LEU A 1 100 ? -15.174 -2.808 -2.366 1.00 85.81 100 LEU A O 1
ATOM 792 N N . ALA A 1 101 ? -15.104 -1.918 -0.308 1.00 79.19 101 ALA A N 1
ATOM 793 C CA . ALA A 1 101 ? -16.234 -2.664 0.209 1.00 79.19 101 ALA A CA 1
ATOM 794 C C . ALA A 1 101 ? -17.529 -2.015 -0.270 1.00 79.19 101 ALA A C 1
ATOM 796 O O . ALA A 1 101 ? -17.670 -0.794 -0.234 1.00 79.19 101 ALA A O 1
ATOM 797 N N . ASP A 1 102 ? -18.483 -2.849 -0.673 1.00 71.94 102 ASP A N 1
ATOM 798 C CA . ASP A 1 102 ? -19.856 -2.420 -0.918 1.00 71.94 102 ASP A CA 1
ATOM 799 C C . ASP A 1 102 ? -20.570 -2.325 0.437 1.00 71.94 102 ASP A C 1
ATOM 801 O O . ASP A 1 102 ? -21.163 -3.291 0.922 1.00 71.94 102 ASP A O 1
ATOM 805 N N . THR A 1 103 ? -20.388 -1.196 1.123 1.00 66.31 103 THR A N 1
ATOM 806 C CA . THR A 1 103 ? -20.992 -0.935 2.436 1.00 66.31 103 THR A CA 1
ATOM 807 C C . THR A 1 103 ? -22.253 -0.087 2.305 1.00 66.31 103 THR A C 1
ATOM 809 O O . THR A 1 103 ? -22.390 0.730 1.388 1.00 66.31 103 THR A O 1
ATOM 812 N N . ASP A 1 104 ? -23.193 -0.246 3.248 1.00 61.78 104 ASP A N 1
ATOM 813 C CA . ASP A 1 104 ? -24.368 0.628 3.299 1.00 61.78 104 ASP A CA 1
ATOM 814 C C . ASP A 1 104 ? -23.913 2.091 3.408 1.00 61.78 104 ASP A C 1
ATOM 816 O O . ASP A 1 104 ? -22.886 2.436 3.998 1.00 61.78 104 ASP A O 1
ATOM 820 N N . ARG A 1 105 ? -24.709 2.985 2.829 1.00 56.66 105 ARG A N 1
ATOM 821 C CA . ARG A 1 105 ? -24.397 4.384 2.567 1.00 56.66 105 ARG A CA 1
ATOM 822 C C . ARG A 1 105 ? -24.222 5.245 3.833 1.00 56.66 105 ARG A C 1
ATOM 824 O O . ARG A 1 105 ? -24.294 6.473 3.744 1.00 56.66 105 ARG A O 1
ATOM 831 N N . ARG A 1 106 ? -24.059 4.662 5.014 1.00 63.59 106 ARG A N 1
ATOM 832 C CA . ARG A 1 106 ? -24.171 5.348 6.303 1.00 63.59 106 ARG A CA 1
ATOM 833 C C . ARG A 1 106 ? -23.042 5.079 7.285 1.00 63.59 106 ARG A C 1
ATOM 835 O O . ARG A 1 106 ? -23.178 5.621 8.370 1.00 63.59 106 ARG A O 1
ATOM 842 N N . VAL A 1 107 ? -21.972 4.376 6.886 1.00 76.31 107 VAL A N 1
ATOM 843 C CA . VAL A 1 107 ? -20.814 4.088 7.754 1.00 76.31 107 VAL A CA 1
ATOM 844 C C . VAL A 1 107 ? -20.453 5.309 8.599 1.00 76.31 107 VAL A C 1
ATOM 846 O O . VAL A 1 107 ? -20.050 6.351 8.064 1.00 76.31 107 VAL A O 1
ATOM 849 N N . LYS A 1 108 ? -20.674 5.196 9.905 1.00 85.62 108 LYS A N 1
ATOM 850 C CA . LYS A 1 108 ? -20.313 6.207 10.894 1.00 85.62 108 LYS A CA 1
ATOM 851 C C . LYS A 1 108 ? -18.979 5.829 11.495 1.00 85.62 108 LYS A C 1
ATOM 853 O O . LYS A 1 108 ? -18.792 4.692 11.873 1.00 85.62 108 LYS A O 1
ATOM 858 N N . VAL A 1 109 ? -18.098 6.811 11.635 1.00 88.69 109 VAL A N 1
ATOM 859 C CA . VAL A 1 109 ? -16.819 6.634 12.328 1.00 88.69 109 VAL A CA 1
ATOM 860 C C . VAL A 1 109 ? -17.083 6.812 13.821 1.00 88.69 109 VAL A C 1
ATOM 862 O O . VAL A 1 109 ? -17.018 7.926 14.344 1.00 88.69 109 VAL A O 1
ATOM 865 N N . ASP A 1 110 ? -17.485 5.732 14.483 1.00 89.75 110 ASP A N 1
ATOM 866 C CA . ASP A 1 110 ? -17.786 5.687 15.921 1.00 89.75 110 ASP A CA 1
ATOM 867 C C . ASP A 1 110 ? -17.169 4.469 16.638 1.00 89.75 110 ASP A C 1
ATOM 869 O O . ASP A 1 110 ? -17.339 4.286 17.849 1.00 89.75 110 ASP A O 1
ATOM 873 N N . GLY A 1 111 ? -16.391 3.673 15.900 1.00 90.12 111 GLY A N 1
ATOM 874 C CA . GLY A 1 111 ? -15.739 2.465 16.372 1.00 90.12 111 GLY A CA 1
ATOM 875 C C . GLY A 1 111 ? -16.672 1.255 16.382 1.00 90.12 111 GLY A C 1
ATOM 876 O O . GLY A 1 111 ? -16.258 0.199 16.853 1.00 90.12 111 GLY A O 1
ATOM 877 N N . ASP A 1 112 ? -17.918 1.352 15.912 1.00 90.88 112 ASP A N 1
ATOM 878 C CA . ASP A 1 112 ? -18.847 0.229 15.808 1.00 90.88 112 ASP A CA 1
ATOM 879 C C . ASP A 1 112 ? -18.873 -0.354 14.390 1.00 90.88 112 ASP A C 1
ATOM 881 O O . ASP A 1 112 ? -19.392 0.231 13.446 1.00 90.88 112 ASP A O 1
ATOM 885 N N . LEU A 1 113 ? -18.365 -1.578 14.238 1.00 91.88 113 LEU A N 1
ATOM 886 C CA . LEU A 1 113 ? -18.232 -2.197 12.917 1.00 91.88 113 LEU A CA 1
ATOM 887 C C . LEU A 1 113 ? -19.500 -2.910 12.425 1.00 91.88 113 LEU A C 1
ATOM 889 O O . LEU A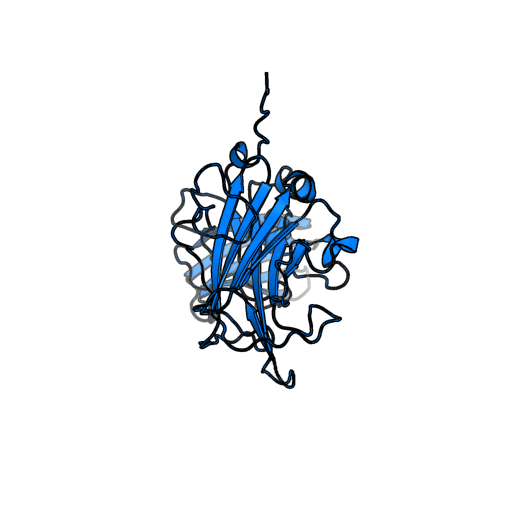 1 113 ? -19.456 -3.606 11.409 1.00 91.88 113 LEU A O 1
ATOM 893 N N . SER A 1 114 ? -20.639 -2.768 13.110 1.00 90.19 114 SER A N 1
ATOM 894 C CA . SER A 1 114 ? -21.884 -3.454 12.731 1.00 90.19 114 SER A CA 1
ATOM 895 C C . SER A 1 114 ? -22.388 -3.107 11.322 1.00 90.19 114 SER A C 1
ATOM 897 O O . SER A 1 114 ? -23.095 -3.914 10.716 1.00 90.19 114 SER A O 1
ATOM 899 N N . GLU A 1 115 ? -21.991 -1.955 10.770 1.00 88.38 115 GLU A N 1
ATOM 900 C CA . GLU A 1 115 ? -22.346 -1.497 9.418 1.00 88.38 115 GLU A CA 1
ATOM 901 C C . GLU A 1 115 ? -21.463 -2.100 8.300 1.00 88.38 115 GLU A C 1
ATOM 903 O O . GLU A 1 115 ? -21.833 -2.035 7.127 1.00 88.38 115 GLU A O 1
ATOM 908 N N . TRP A 1 116 ? -20.317 -2.707 8.635 1.00 88.38 116 TRP A N 1
ATOM 909 C CA . TRP A 1 116 ? -19.304 -3.159 7.665 1.00 88.38 116 TRP A CA 1
ATOM 910 C C . TRP A 1 116 ? -19.521 -4.575 7.120 1.00 88.38 116 TRP A C 1
ATOM 912 O O . TRP A 1 116 ? -18.881 -4.975 6.148 1.00 88.38 116 TRP A O 1
ATOM 922 N N . GLY A 1 117 ? -20.419 -5.356 7.723 1.00 86.56 117 GLY A N 1
ATOM 923 C CA . GLY A 1 117 ? -20.588 -6.761 7.360 1.00 86.56 117 GLY A CA 1
ATOM 924 C C . GLY A 1 117 ? -19.311 -7.568 7.627 1.00 86.56 117 GLY A C 1
ATOM 925 O O . GLY A 1 117 ? -18.805 -7.584 8.745 1.00 86.56 117 GLY A O 1
ATOM 926 N N . GLN A 1 118 ? -18.806 -8.283 6.618 1.00 89.19 118 GLN A N 1
ATOM 927 C CA . GLN A 1 118 ? -17.590 -9.087 6.752 1.00 89.19 118 GLN A CA 1
ATOM 928 C C . GLN A 1 118 ? -16.353 -8.297 6.317 1.00 89.19 118 GLN A C 1
ATOM 930 O O . GLN A 1 118 ? -16.219 -7.972 5.142 1.00 89.19 118 GLN A O 1
ATOM 935 N N . LEU A 1 119 ? -15.389 -8.138 7.228 1.00 93.38 119 LEU A N 1
ATOM 936 C CA . LEU A 1 119 ? -14.068 -7.594 6.908 1.00 93.38 119 LEU A CA 1
ATOM 937 C C . LEU A 1 119 ? -13.263 -8.590 6.056 1.00 93.38 119 LEU A C 1
ATOM 939 O O . LEU A 1 119 ? -13.025 -9.733 6.485 1.00 93.38 119 LEU A O 1
ATOM 943 N N . ARG A 1 120 ? -12.889 -8.174 4.839 1.00 91.81 120 ARG A N 1
ATOM 944 C CA . ARG A 1 120 ? -12.310 -9.042 3.793 1.00 91.81 120 ARG A CA 1
ATOM 945 C C . ARG A 1 120 ? -10.813 -9.301 3.933 1.00 91.81 120 ARG A C 1
ATOM 947 O O . ARG A 1 120 ? -10.338 -10.333 3.461 1.00 91.81 120 ARG A O 1
ATOM 954 N N . TYR A 1 121 ? -10.074 -8.398 4.566 1.00 92.62 121 TYR A N 1
ATOM 955 C CA . TYR A 1 121 ? -8.620 -8.485 4.682 1.00 92.62 121 TYR A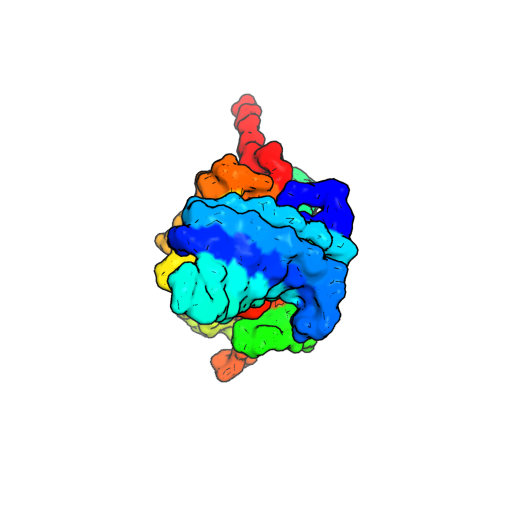 CA 1
ATOM 956 C C . TYR A 1 121 ? -8.207 -8.778 6.126 1.00 92.62 121 TYR A C 1
ATOM 958 O O . TYR A 1 121 ? -8.957 -8.503 7.061 1.00 92.62 121 TYR A O 1
ATOM 966 N N . SER A 1 122 ? -7.035 -9.385 6.327 1.00 91.81 122 SER A N 1
ATOM 967 C CA . SER A 1 122 ? -6.580 -9.777 7.667 1.00 91.81 122 SER A CA 1
ATOM 968 C C . SER A 1 122 ? -5.067 -9.922 7.774 1.00 91.81 122 SER A C 1
ATOM 970 O O . SER A 1 122 ? -4.387 -10.089 6.760 1.00 91.81 122 SER A O 1
ATOM 972 N N . SER A 1 123 ? -4.580 -9.939 9.011 1.00 87.31 123 SER A N 1
ATOM 973 C CA . SER A 1 123 ? -3.199 -10.216 9.402 1.00 87.31 123 SER A CA 1
ATOM 974 C C . SER A 1 123 ? -2.843 -11.707 9.434 1.00 87.31 123 SER A C 1
ATOM 976 O O . SER A 1 123 ? -1.759 -12.045 9.891 1.00 87.31 123 SER A O 1
ATOM 978 N N . ALA A 1 124 ? -3.699 -12.611 8.937 1.00 75.50 124 ALA A N 1
ATOM 979 C CA . ALA A 1 124 ? -3.429 -14.059 8.920 1.00 75.50 124 ALA A CA 1
ATOM 980 C C . ALA A 1 124 ? -2.138 -14.451 8.167 1.00 75.50 124 ALA A C 1
ATOM 982 O O . ALA A 1 124 ? -1.640 -15.561 8.314 1.00 75.50 124 ALA A O 1
ATOM 983 N N . TYR A 1 125 ? -1.609 -13.540 7.347 1.00 68.94 125 TYR A N 1
ATOM 984 C CA . TYR A 1 125 ? -0.318 -13.664 6.668 1.00 68.94 125 TYR A CA 1
ATOM 985 C C . TYR A 1 125 ? 0.549 -12.419 6.896 1.00 68.94 125 TYR A C 1
ATOM 987 O O . TYR A 1 125 ? 1.291 -12.005 6.003 1.00 68.94 125 TYR A O 1
ATOM 995 N N . ALA A 1 126 ? 0.384 -11.766 8.048 1.00 78.31 126 ALA A N 1
ATOM 996 C CA . ALA A 1 126 ? 1.135 -10.569 8.375 1.00 78.31 126 ALA A CA 1
ATOM 997 C C . ALA A 1 126 ? 2.624 -10.875 8.534 1.00 78.31 126 ALA A C 1
ATOM 999 O O . ALA A 1 126 ? 3.045 -11.992 8.847 1.00 78.31 126 ALA A O 1
ATOM 1000 N N . LEU A 1 127 ? 3.419 -9.841 8.305 1.00 80.00 127 LEU A N 1
ATOM 1001 C CA . LEU A 1 127 ? 4.859 -9.883 8.485 1.00 80.00 127 LEU A CA 1
ATOM 1002 C C . LEU A 1 127 ? 5.219 -9.132 9.759 1.00 80.00 127 LEU A C 1
ATOM 1004 O O . LEU A 1 127 ? 4.655 -8.067 10.018 1.00 80.00 127 LEU A O 1
ATOM 1008 N N . ASP A 1 128 ? 6.203 -9.637 10.496 1.00 84.69 128 ASP A N 1
ATOM 1009 C CA . ASP A 1 128 ? 6.955 -8.781 11.406 1.00 84.69 128 ASP A CA 1
ATOM 1010 C C . ASP A 1 128 ? 7.716 -7.766 10.553 1.00 84.69 128 ASP A C 1
ATOM 1012 O O . ASP A 1 128 ? 8.554 -8.122 9.725 1.00 84.69 128 ASP A O 1
ATOM 1016 N N . MET A 1 129 ? 7.418 -6.488 10.742 1.00 82.75 129 MET A N 1
ATOM 1017 C CA . MET A 1 129 ? 7.997 -5.401 9.964 1.00 82.75 129 MET A CA 1
ATOM 1018 C C . MET A 1 129 ? 9.501 -5.227 10.214 1.00 82.75 129 MET A C 1
ATOM 1020 O O . MET A 1 129 ? 10.190 -4.655 9.369 1.00 82.75 129 MET A O 1
ATOM 1024 N N . THR A 1 130 ? 10.033 -5.759 11.316 1.00 81.62 130 THR A N 1
ATOM 1025 C CA . THR A 1 130 ? 11.473 -5.748 11.597 1.00 81.62 130 THR A CA 1
ATOM 1026 C C . THR A 1 130 ? 12.194 -6.849 10.825 1.00 81.62 130 THR A C 1
ATOM 1028 O O . THR A 1 130 ? 13.151 -6.573 10.102 1.00 81.62 130 THR A O 1
ATOM 1031 N N . SER A 1 131 ? 11.752 -8.103 10.958 1.00 80.12 131 SER A N 1
ATOM 1032 C CA . SER A 1 131 ? 12.407 -9.250 10.310 1.00 80.12 131 SER A CA 1
ATOM 1033 C C . SER A 1 131 ? 11.942 -9.520 8.876 1.00 80.12 131 SER A C 1
ATOM 1035 O O . SER A 1 131 ? 12.607 -10.260 8.153 1.00 80.12 131 SER A O 1
ATOM 1037 N N . GLN A 1 132 ? 10.816 -8.937 8.457 1.00 74.69 132 GLN A N 1
ATOM 1038 C CA . GLN A 1 132 ? 10.119 -9.208 7.193 1.00 74.69 132 GLN A CA 1
ATOM 1039 C C . GLN A 1 132 ? 9.748 -10.690 7.018 1.00 74.69 132 GLN A C 1
ATOM 1041 O O . GLN A 1 132 ? 9.654 -11.191 5.895 1.00 74.69 132 GLN A O 1
ATOM 1046 N N . THR A 1 133 ? 9.545 -11.409 8.125 1.00 78.56 133 THR A N 1
ATOM 1047 C CA . THR A 1 133 ? 9.159 -12.824 8.102 1.00 78.56 133 THR A CA 1
ATOM 1048 C C . THR A 1 133 ? 7.681 -12.997 8.443 1.00 78.56 133 THR A C 1
ATOM 1050 O O . THR A 1 133 ? 7.160 -12.233 9.259 1.00 78.56 133 THR A O 1
ATOM 1053 N N . PRO A 1 134 ? 6.985 -13.969 7.817 1.00 77.50 134 PRO A N 1
ATOM 1054 C CA . PRO A 1 134 ? 5.627 -14.316 8.208 1.00 77.50 134 PRO A CA 1
ATOM 1055 C C . PRO A 1 134 ? 5.568 -14.684 9.682 1.00 77.50 134 PRO A C 1
ATOM 1057 O O . PRO A 1 134 ? 6.345 -15.518 10.152 1.00 77.50 134 PRO A O 1
ATOM 1060 N N . VAL A 1 135 ? 4.619 -14.078 10.379 1.00 77.25 135 VAL A N 1
ATOM 1061 C CA . VAL A 1 135 ? 4.272 -14.432 11.750 1.00 77.25 135 VAL A CA 1
ATOM 1062 C C . VAL A 1 135 ? 2.907 -15.108 11.698 1.00 77.25 135 VAL A C 1
ATOM 1064 O O . VAL A 1 135 ? 2.047 -14.710 10.913 1.00 77.25 135 VAL A O 1
ATOM 1067 N N . ASP A 1 136 ? 2.714 -16.135 12.519 1.00 70.81 136 ASP A N 1
ATOM 1068 C CA . ASP A 1 136 ? 1.389 -16.667 12.854 1.00 70.81 136 ASP A CA 1
ATOM 1069 C C . ASP A 1 136 ? 1.044 -16.155 14.258 1.00 70.81 136 ASP A C 1
ATOM 1071 O O . ASP A 1 136 ? 1.355 -16.825 15.250 1.00 70.81 136 ASP A O 1
ATOM 1075 N N . PRO A 1 137 ? 0.586 -14.896 14.375 1.00 68.38 137 PRO A N 1
ATOM 1076 C CA . PRO A 1 137 ? 0.357 -14.299 15.675 1.00 68.38 137 PRO A CA 1
ATOM 1077 C C . PRO A 1 137 ? -0.929 -14.870 16.287 1.00 68.38 137 PRO A C 1
ATOM 1079 O O . PRO A 1 137 ? -1.930 -15.084 15.601 1.00 68.38 137 PRO A O 1
ATOM 1082 N N . ALA A 1 138 ? -0.899 -15.128 17.598 1.00 76.81 138 ALA A N 1
ATOM 1083 C CA . ALA A 1 138 ? -2.118 -15.421 18.358 1.00 76.81 138 ALA A CA 1
ATOM 1084 C C . ALA A 1 138 ? -3.096 -14.231 18.307 1.00 76.81 138 ALA A C 1
ATOM 1086 O O . ALA A 1 138 ? -4.314 -14.414 18.333 1.00 76.81 138 ALA A O 1
ATOM 1087 N N . ASP A 1 139 ? -2.519 -13.042 18.167 1.00 85.56 139 ASP A N 1
ATOM 1088 C CA . ASP A 1 139 ? -3.163 -11.747 18.060 1.00 85.56 139 ASP A CA 1
ATOM 1089 C C . ASP A 1 139 ? -3.187 -11.257 16.618 1.00 85.56 139 ASP A C 1
ATOM 1091 O O . ASP A 1 139 ? -2.498 -11.771 15.745 1.00 85.56 139 ASP A O 1
ATOM 1095 N N . GLY A 1 140 ? -3.981 -10.244 16.311 1.00 91.62 140 GLY A N 1
ATOM 1096 C CA . GLY A 1 140 ? -3.958 -9.705 14.962 1.00 91.62 140 GLY A CA 1
ATOM 1097 C C . GLY A 1 140 ? -5.141 -8.836 14.642 1.00 91.62 140 GLY A C 1
ATOM 1098 O O . GLY A 1 140 ? -5.867 -8.379 15.517 1.00 91.62 140 GLY A O 1
ATOM 1099 N N . PHE A 1 141 ? -5.350 -8.609 13.354 1.00 94.81 141 PHE A N 1
ATOM 1100 C CA . PHE A 1 141 ? -6.402 -7.732 12.896 1.00 94.81 141 PHE A CA 1
ATOM 1101 C C . PHE A 1 141 ? -7.080 -8.226 11.626 1.00 94.81 141 PHE A C 1
ATOM 1103 O O . PHE A 1 141 ? -6.512 -8.925 10.784 1.00 94.81 141 PHE A O 1
ATOM 1110 N N . ARG A 1 142 ? -8.324 -7.799 11.466 1.00 96.00 142 ARG A N 1
ATOM 1111 C CA . ARG A 1 142 ? -9.095 -7.862 10.232 1.00 96.00 142 ARG A CA 1
ATOM 1112 C C . ARG A 1 142 ? -9.477 -6.453 9.850 1.00 96.00 142 ARG A C 1
ATOM 1114 O O . ARG A 1 142 ? -9.693 -5.623 10.721 1.00 96.00 142 ARG A O 1
ATOM 1121 N N . PHE A 1 143 ? -9.567 -6.172 8.563 1.00 96.69 143 PHE A N 1
ATOM 1122 C CA . PHE A 1 143 ? -9.925 -4.837 8.126 1.00 96.69 143 PHE A CA 1
ATOM 1123 C C . PHE A 1 143 ? -10.681 -4.841 6.809 1.00 96.69 143 PHE A C 1
ATOM 1125 O O . PHE A 1 143 ? -10.672 -5.814 6.045 1.00 96.69 143 PHE A O 1
ATOM 1132 N N . ASP A 1 144 ? -11.323 -3.713 6.554 1.00 94.81 144 ASP A N 1
ATOM 1133 C CA . ASP A 1 144 ? -11.872 -3.393 5.255 1.00 94.81 144 ASP A CA 1
ATOM 1134 C C . ASP A 1 144 ? -11.790 -1.892 4.975 1.00 94.81 144 ASP A C 1
ATOM 1136 O O . ASP A 1 144 ? -11.509 -1.079 5.857 1.00 94.81 144 ASP A O 1
ATOM 1140 N N . VAL A 1 145 ? -11.991 -1.539 3.712 1.00 92.81 145 VAL A N 1
ATOM 1141 C CA . VAL A 1 145 ? -11.823 -0.185 3.196 1.00 92.81 145 VAL A CA 1
ATOM 1142 C C . VAL A 1 145 ? -13.034 0.170 2.353 1.00 92.81 145 VAL A C 1
ATOM 1144 O O . VAL A 1 145 ? -13.425 -0.596 1.475 1.00 92.81 145 VAL A O 1
ATOM 1147 N N . SER A 1 146 ? -13.609 1.341 2.592 1.00 89.25 146 SER A N 1
ATOM 1148 C CA . SER A 1 146 ? -14.738 1.868 1.829 1.00 89.25 146 SER A CA 1
ATOM 1149 C C . SER A 1 146 ? -14.498 3.332 1.473 1.00 89.25 146 SER A C 1
ATOM 1151 O O . SER A 1 146 ? -13.675 4.015 2.085 1.00 89.25 146 SER A O 1
ATOM 1153 N N . MET A 1 147 ? -15.208 3.823 0.464 1.00 84.25 147 MET A N 1
ATOM 1154 C CA . MET A 1 147 ? -15.174 5.224 0.074 1.00 84.25 147 MET A CA 1
ATOM 1155 C C . MET A 1 147 ? -16.588 5.740 -0.067 1.00 84.25 147 MET A C 1
ATOM 1157 O O . MET A 1 147 ? -17.433 5.109 -0.699 1.00 84.25 147 MET A O 1
ATOM 1161 N N . LYS A 1 148 ? -16.861 6.889 0.545 1.00 73.75 148 LYS A N 1
ATOM 1162 C CA . LYS A 1 148 ? -18.192 7.467 0.490 1.00 73.75 148 LYS A CA 1
ATOM 1163 C C . LYS A 1 148 ? -18.211 8.962 0.746 1.00 73.75 148 LYS A C 1
ATOM 1165 O O . LYS A 1 148 ? -17.611 9.440 1.703 1.00 73.75 148 LYS A O 1
ATOM 1170 N N . ARG A 1 149 ? -18.996 9.694 -0.059 1.00 76.88 149 ARG A N 1
ATOM 1171 C CA . ARG A 1 149 ? -19.210 11.151 0.071 1.00 76.88 149 ARG A CA 1
ATOM 1172 C C . ARG A 1 149 ? -17.890 11.913 0.125 1.00 76.88 149 ARG A C 1
ATOM 1174 O O . ARG A 1 149 ? -17.707 12.791 0.964 1.00 76.88 149 ARG A O 1
ATOM 1181 N N . GLY A 1 150 ? -16.957 11.535 -0.741 1.00 80.00 150 GLY A N 1
ATOM 1182 C CA . GLY A 1 150 ? -15.641 12.148 -0.749 1.00 80.00 150 GLY A CA 1
ATOM 1183 C C . GLY A 1 150 ? -14.832 11.864 0.518 1.00 80.00 150 GLY A C 1
ATOM 1184 O O . GLY A 1 150 ? -14.053 12.720 0.929 1.00 80.00 150 GLY A O 1
ATOM 1185 N N . LYS A 1 151 ? -15.003 10.703 1.163 1.00 85.00 151 LYS A N 1
ATOM 1186 C CA . LYS A 1 151 ? -14.173 10.259 2.292 1.00 85.00 151 LYS A CA 1
ATOM 1187 C C . LYS A 1 151 ? -13.721 8.815 2.112 1.00 85.00 151 LYS A C 1
ATOM 1189 O O . LYS A 1 151 ? -14.531 7.968 1.751 1.00 85.00 151 LYS A O 1
ATOM 1194 N N . LEU A 1 152 ? -12.449 8.549 2.379 1.00 89.31 152 LEU A N 1
ATOM 1195 C CA . LEU A 1 152 ? -11.909 7.204 2.546 1.00 89.31 152 LEU A CA 1
ATOM 1196 C C . LEU A 1 152 ? -12.113 6.796 4.005 1.00 89.31 152 LEU A C 1
ATOM 1198 O O . LEU A 1 152 ? -11.728 7.543 4.907 1.00 89.31 152 LEU A O 1
ATOM 1202 N N . VAL A 1 153 ? -12.710 5.629 4.222 1.00 91.38 153 VAL A N 1
ATOM 1203 C CA . VAL A 1 153 ? -12.942 5.072 5.554 1.00 91.38 153 VAL A CA 1
ATOM 1204 C C . VAL A 1 153 ? -12.278 3.706 5.641 1.00 91.38 153 VAL A C 1
ATOM 1206 O O . VAL A 1 153 ? -12.354 2.912 4.701 1.00 91.38 153 VAL A O 1
ATOM 1209 N N . VAL A 1 154 ? -11.614 3.437 6.759 1.00 94.75 154 VAL A N 1
ATOM 1210 C CA . VAL A 1 154 ? -10.957 2.155 7.028 1.00 94.75 154 VAL A CA 1
ATOM 1211 C C . VAL A 1 154 ? -11.446 1.649 8.370 1.00 94.75 154 VAL A C 1
ATOM 1213 O O . VAL A 1 154 ? -11.283 2.343 9.370 1.00 94.75 154 VAL A O 1
ATOM 1216 N N . ALA A 1 155 ? -12.027 0.454 8.390 1.00 95.25 155 ALA A N 1
ATOM 1217 C CA . ALA A 1 155 ? -12.416 -0.232 9.614 1.00 95.25 155 ALA A CA 1
ATOM 1218 C C . ALA A 1 155 ? -11.431 -1.339 9.930 1.00 95.25 155 ALA A C 1
ATOM 1220 O O . ALA A 1 155 ? -11.062 -2.109 9.044 1.00 95.25 155 ALA A O 1
ATOM 1221 N N . VAL A 1 156 ? -11.060 -1.448 11.199 1.00 96.88 156 VAL A N 1
ATOM 1222 C CA . VAL A 1 156 ? -10.148 -2.467 11.697 1.00 96.88 156 VAL A CA 1
ATOM 1223 C C . VAL A 1 156 ? -10.718 -3.091 12.964 1.00 96.88 156 VAL A C 1
ATOM 1225 O O . VAL A 1 156 ? -11.040 -2.400 13.924 1.00 96.88 156 VAL A O 1
ATOM 1228 N N . GLU A 1 157 ? -10.830 -4.410 12.973 1.00 96.06 157 GLU A N 1
ATOM 1229 C CA . GLU A 1 157 ? -11.083 -5.217 14.161 1.00 96.06 157 GLU A CA 1
ATOM 1230 C C . GLU A 1 157 ? -9.762 -5.828 14.607 1.00 96.06 157 GLU A C 1
ATOM 1232 O O . GLU A 1 157 ? -9.113 -6.518 13.825 1.00 96.06 157 GLU A O 1
ATOM 1237 N N . VAL A 1 158 ? -9.374 -5.595 15.853 1.00 94.56 158 VAL A N 1
ATOM 1238 C CA . VAL A 1 158 ? -8.174 -6.157 16.466 1.00 94.56 158 VAL A CA 1
ATOM 1239 C C . VAL A 1 158 ? -8.586 -7.230 17.465 1.00 94.56 158 VAL A C 1
ATOM 1241 O O . VAL A 1 158 ? -9.462 -7.009 18.302 1.00 94.56 158 VAL A O 1
ATOM 1244 N N . THR A 1 159 ? -7.949 -8.393 17.366 1.00 92.12 159 THR A N 1
ATOM 1245 C CA . THR A 1 159 ? -7.992 -9.461 18.364 1.00 92.12 159 THR A CA 1
ATOM 1246 C C . THR A 1 159 ? -6.715 -9.375 19.183 1.00 92.12 159 THR A C 1
ATOM 1248 O O . THR A 1 159 ? -5.633 -9.531 18.622 1.00 92.12 159 THR A O 1
ATOM 1251 N N . TYR A 1 160 ? -6.855 -9.042 20.463 1.00 82.62 160 TYR A N 1
ATOM 1252 C CA . TYR A 1 160 ? -5.752 -8.847 21.397 1.00 82.62 160 TYR A CA 1
ATOM 1253 C C . TYR A 1 160 ? -6.267 -8.846 22.838 1.00 82.62 160 TYR A C 1
ATOM 1255 O O . TYR A 1 160 ? -7.337 -8.287 23.098 1.00 82.62 160 TYR A O 1
ATOM 1263 N N . ASP A 1 161 ? -5.542 -9.432 23.788 1.00 78.00 161 ASP A N 1
ATOM 1264 C CA . ASP A 1 161 ? -5.997 -9.530 25.182 1.00 78.00 161 ASP A CA 1
ATOM 1265 C C . ASP A 1 161 ? -5.114 -8.817 26.230 1.00 78.00 161 ASP A C 1
ATOM 1267 O O . ASP A 1 161 ? -5.562 -8.672 27.374 1.00 78.00 161 ASP A O 1
ATOM 1271 N N . GLU A 1 162 ? -3.947 -8.262 25.864 1.00 83.56 162 GLU A N 1
ATOM 1272 C CA . GLU A 1 162 ? -2.991 -7.664 26.820 1.00 83.56 162 GLU A CA 1
ATOM 1273 C C . GLU A 1 162 ? -2.482 -6.249 26.480 1.00 83.56 162 GLU A C 1
ATOM 1275 O O . GLU A 1 162 ? -1.392 -6.066 25.973 1.00 83.56 162 GLU A O 1
ATOM 1280 N N . TYR A 1 163 ? -3.177 -5.188 26.890 1.00 86.06 163 TYR A N 1
ATOM 1281 C CA . TYR A 1 163 ? -2.749 -3.821 26.544 1.00 86.06 163 TYR A CA 1
ATOM 1282 C C . TYR A 1 163 ? -1.539 -3.260 27.326 1.00 86.06 163 TYR A C 1
ATOM 1284 O O . TYR A 1 163 ? -1.599 -3.085 28.548 1.00 86.06 163 TYR A O 1
ATOM 1292 N N . TYR A 1 164 ? -0.514 -2.809 26.606 1.00 89.75 164 TYR A N 1
ATOM 1293 C CA . TYR A 1 164 ? 0.571 -1.923 27.015 1.00 89.75 164 TYR A CA 1
ATOM 1294 C C . TYR A 1 164 ? 0.371 -0.496 26.463 1.00 89.75 164 TYR A C 1
ATOM 1296 O O . TYR A 1 164 ? 0.772 -0.143 25.352 1.00 89.75 164 TYR A O 1
ATOM 1304 N N . VAL A 1 165 ? -0.251 0.370 27.275 1.00 89.19 165 VAL A N 1
ATOM 1305 C CA . VAL A 1 165 ? -0.560 1.772 26.916 1.00 89.19 165 VAL A CA 1
ATOM 1306 C C . VAL A 1 165 ? -0.117 2.734 28.037 1.00 89.19 165 VAL A C 1
ATOM 1308 O O . VAL A 1 165 ? -0.953 3.326 28.722 1.00 89.19 165 VAL A O 1
ATOM 1311 N N . PRO A 1 166 ? 1.199 2.890 28.293 1.00 87.44 166 PRO A N 1
ATOM 1312 C CA . PRO A 1 166 ? 1.736 3.757 29.354 1.00 87.44 166 PRO A CA 1
ATOM 1313 C C . PRO A 1 166 ? 1.490 5.268 29.158 1.00 87.44 166 PRO A C 1
ATOM 1315 O O . PRO A 1 166 ? 1.797 6.061 30.051 1.00 87.44 166 PRO A O 1
ATOM 1318 N N . GLY A 1 167 ? 0.967 5.688 28.004 1.00 84.56 167 GLY A N 1
ATOM 1319 C CA . GLY A 1 167 ? 0.891 7.081 27.573 1.00 84.56 167 GLY A CA 1
ATOM 1320 C C . GLY A 1 167 ? 2.196 7.585 26.941 1.00 84.56 167 GLY A C 1
ATOM 1321 O O . GLY A 1 167 ? 3.222 6.908 26.917 1.00 84.56 167 GLY A O 1
ATOM 1322 N N . GLY A 1 168 ? 2.175 8.812 26.411 1.00 86.31 168 GLY A N 1
ATOM 1323 C CA . GLY A 1 168 ? 3.345 9.424 25.768 1.00 86.31 168 GLY A CA 1
ATOM 1324 C C . GLY A 1 168 ? 3.418 9.148 24.265 1.00 86.31 168 GLY A C 1
ATOM 1325 O O . GLY A 1 168 ? 2.458 9.430 23.554 1.00 86.31 168 GLY A O 1
ATOM 1326 N N . ASN A 1 169 ? 4.569 8.674 23.769 1.00 87.88 169 ASN A N 1
ATOM 1327 C CA . ASN A 1 169 ? 4.779 8.436 22.335 1.00 87.88 169 ASN A CA 1
ATOM 1328 C C . ASN A 1 169 ? 3.870 7.292 21.844 1.00 87.88 169 ASN A C 1
ATOM 1330 O O . ASN A 1 169 ? 4.036 6.171 22.321 1.00 87.88 169 ASN A O 1
ATOM 1334 N N . PRO A 1 170 ? 2.950 7.525 20.891 1.00 87.56 170 PRO A N 1
ATOM 1335 C CA . PRO A 1 170 ? 2.048 6.488 20.386 1.00 87.56 170 PRO A CA 1
ATOM 1336 C C . PRO A 1 170 ? 2.748 5.289 19.732 1.00 87.56 170 PRO A C 1
ATOM 1338 O O . PRO A 1 170 ? 2.180 4.208 19.707 1.00 87.56 170 PRO A O 1
ATOM 1341 N N . LEU A 1 171 ? 3.980 5.452 19.237 1.00 88.25 171 LEU A N 1
ATOM 1342 C CA . LEU A 1 171 ? 4.751 4.350 18.640 1.00 88.25 171 LEU A CA 1
ATOM 1343 C C . LEU A 1 171 ? 5.358 3.383 19.669 1.00 88.25 171 LEU A C 1
ATOM 1345 O O . LEU A 1 171 ? 5.803 2.311 19.284 1.00 88.25 171 LEU A O 1
ATOM 1349 N N . ASN A 1 172 ? 5.390 3.752 20.952 1.00 90.81 172 ASN A N 1
ATOM 1350 C CA . ASN A 1 172 ? 5.977 2.938 22.026 1.00 90.81 172 ASN A CA 1
ATOM 1351 C C . ASN A 1 172 ? 4.894 2.255 22.877 1.00 90.81 172 ASN A C 1
ATOM 1353 O O . ASN A 1 172 ? 5.027 2.172 24.097 1.00 90.81 172 ASN A O 1
ATOM 1357 N N . GLN A 1 173 ? 3.768 1.924 22.255 1.00 92.44 173 GLN A N 1
ATOM 1358 C CA . GLN A 1 173 ? 2.556 1.425 22.894 1.00 92.44 173 GLN A CA 1
ATOM 1359 C C . GLN A 1 173 ? 1.812 0.544 21.895 1.00 92.44 173 GLN A C 1
ATOM 1361 O O . GLN A 1 173 ? 2.046 0.651 20.684 1.00 92.44 173 GLN A O 1
ATOM 1366 N N . ASP A 1 174 ? 0.864 -0.244 22.391 1.00 92.38 174 ASP A N 1
ATOM 1367 C CA . ASP A 1 174 ? -0.075 -0.919 21.506 1.00 92.38 174 ASP A CA 1
ATOM 1368 C C . ASP A 1 174 ? -0.897 0.080 20.718 1.00 92.38 174 ASP A C 1
ATOM 1370 O O . ASP A 1 174 ? -1.336 1.125 21.219 1.00 92.38 174 ASP A O 1
ATOM 1374 N N . GLY A 1 175 ? -1.159 -0.275 19.471 1.00 92.75 175 GLY A N 1
ATOM 1375 C CA . GLY A 1 175 ? -1.976 0.549 18.612 1.00 92.75 175 GLY A CA 1
ATOM 1376 C C . GLY A 1 175 ? -2.163 -0.048 17.239 1.00 92.75 175 GLY A C 1
ATOM 1377 O O . GLY A 1 175 ? -1.433 -0.939 16.807 1.00 92.75 175 GLY A O 1
ATOM 1378 N N . ILE A 1 176 ? -3.146 0.504 16.545 1.00 94.31 176 ILE A N 1
ATOM 1379 C CA . ILE A 1 176 ? -3.428 0.186 15.158 1.00 94.31 176 ILE A CA 1
ATOM 1380 C C . ILE A 1 176 ? -3.223 1.435 14.315 1.00 94.31 176 ILE A C 1
ATOM 1382 O O . ILE A 1 176 ? -3.679 2.529 14.657 1.00 94.31 176 ILE A O 1
ATOM 1386 N N . GLY A 1 177 ? -2.504 1.268 13.216 1.00 93.94 177 GLY A N 1
ATOM 1387 C CA . GLY A 1 177 ? -2.180 2.316 12.277 1.00 93.94 177 GLY A CA 1
ATOM 1388 C C . GLY A 1 177 ? -2.598 1.975 10.857 1.00 93.94 177 GLY A C 1
ATOM 1389 O O . GLY A 1 177 ? -2.571 0.822 10.432 1.00 93.94 177 GLY A O 1
ATOM 1390 N N . VAL A 1 178 ? -2.955 3.010 10.110 1.00 93.75 178 VAL A N 1
ATOM 1391 C CA . VAL A 1 178 ? -3.217 2.969 8.675 1.00 93.75 178 VAL A CA 1
ATOM 1392 C C . VAL A 1 178 ? -2.259 3.939 8.008 1.00 93.75 178 VAL A C 1
ATOM 1394 O O . VAL A 1 178 ? -2.165 5.096 8.405 1.00 93.75 178 VAL A O 1
ATOM 1397 N N . ILE A 1 179 ? -1.558 3.481 6.977 1.00 90.75 179 ILE A N 1
ATOM 1398 C CA . ILE A 1 179 ? -0.713 4.334 6.143 1.00 90.75 179 ILE A CA 1
ATOM 1399 C C . ILE A 1 179 ? -1.302 4.362 4.742 1.00 90.75 179 ILE A C 1
ATOM 1401 O O . ILE A 1 179 ? -1.521 3.307 4.145 1.00 90.75 179 ILE A O 1
ATOM 1405 N N . VAL A 1 180 ? -1.520 5.566 4.210 1.00 89.94 180 VAL A N 1
ATOM 1406 C CA . VAL A 1 180 ? -1.993 5.770 2.835 1.00 89.94 180 VAL A CA 1
ATOM 1407 C C . VAL A 1 180 ? -0.946 6.498 1.996 1.00 89.94 180 VAL A C 1
ATOM 1409 O O . VAL A 1 180 ? -0.509 7.589 2.363 1.00 89.94 180 VAL A O 1
ATOM 1412 N N . ASP A 1 181 ? -0.600 5.928 0.839 1.00 88.44 181 ASP A N 1
ATOM 1413 C CA . ASP A 1 181 ? 0.083 6.630 -0.251 1.00 88.44 181 ASP A CA 1
ATOM 1414 C C . ASP A 1 181 ? -0.933 6.968 -1.346 1.00 88.44 181 ASP A C 1
ATOM 1416 O O . ASP A 1 181 ? -1.414 6.108 -2.086 1.00 88.44 181 ASP A O 1
ATOM 1420 N N . ALA A 1 182 ? -1.247 8.255 -1.425 1.00 85.56 182 ALA A N 1
ATOM 1421 C CA . ALA A 1 182 ? -2.246 8.817 -2.318 1.00 85.56 182 ALA A CA 1
ATOM 1422 C C . ALA A 1 182 ? -1.655 9.333 -3.648 1.00 85.56 182 ALA A C 1
ATOM 1424 O O . ALA A 1 182 ? -2.359 10.004 -4.401 1.00 85.56 182 ALA A O 1
ATOM 1425 N N . ASN A 1 183 ? -0.358 9.122 -3.918 1.00 83.38 183 ASN A N 1
ATOM 1426 C CA . ASN A 1 183 ? 0.260 9.532 -5.181 1.00 83.38 183 ASN A CA 1
ATOM 1427 C C . ASN A 1 183 ? -0.251 8.678 -6.362 1.00 83.38 183 ASN A C 1
ATOM 1429 O O . ASN A 1 183 ? -0.579 7.505 -6.162 1.00 83.38 183 ASN A O 1
ATOM 1433 N N . PRO A 1 184 ? -0.228 9.206 -7.606 1.00 81.31 184 PRO A N 1
ATOM 1434 C CA . PRO A 1 184 ? -0.567 8.426 -8.800 1.00 81.31 184 PRO A CA 1
ATOM 1435 C C . PRO A 1 184 ? 0.237 7.122 -8.884 1.00 81.31 184 PRO A C 1
ATOM 1437 O O . PRO A 1 184 ? 1.422 7.126 -8.529 1.00 81.31 184 PRO A O 1
ATOM 1440 N N . LEU A 1 185 ? -0.360 6.040 -9.402 1.00 79.88 185 LEU A N 1
ATOM 1441 C CA . LEU A 1 185 ? 0.213 4.683 -9.398 1.00 79.88 185 LEU A CA 1
ATOM 1442 C C . LEU A 1 185 ? 1.665 4.619 -9.871 1.00 79.88 185 LEU A C 1
ATOM 1444 O O . LEU A 1 185 ? 2.503 3.954 -9.262 1.00 79.88 185 LEU A O 1
ATOM 1448 N N . GLY A 1 186 ? 1.992 5.349 -10.940 1.00 77.00 186 GLY A N 1
ATOM 1449 C CA . GLY A 1 186 ? 3.342 5.383 -11.501 1.00 77.00 186 GLY A CA 1
ATOM 1450 C C . GLY A 1 186 ? 4.414 5.880 -10.523 1.00 77.00 186 GLY A C 1
ATOM 1451 O O . GLY A 1 186 ? 5.578 5.509 -10.685 1.00 77.00 186 GLY A O 1
ATOM 1452 N N . ARG A 1 187 ? 4.029 6.684 -9.519 1.00 81.12 187 ARG A N 1
ATOM 1453 C CA . ARG A 1 187 ? 4.878 7.142 -8.410 1.00 81.12 187 ARG A CA 1
ATOM 1454 C C . ARG A 1 187 ? 4.685 6.282 -7.165 1.00 81.12 187 ARG A C 1
ATOM 1456 O O . ARG A 1 187 ? 5.681 5.819 -6.624 1.00 81.12 187 ARG A O 1
ATOM 1463 N N . SER A 1 188 ? 3.447 6.059 -6.719 1.00 81.56 188 SER A N 1
ATOM 1464 C CA . SER A 1 188 ? 3.178 5.345 -5.463 1.00 81.56 188 SER A CA 1
ATOM 1465 C C . SER A 1 188 ? 3.672 3.902 -5.498 1.00 81.56 188 SER A C 1
ATOM 1467 O O . SER A 1 188 ? 4.211 3.432 -4.504 1.00 81.56 188 SER A O 1
ATOM 1469 N N . SER A 1 189 ? 3.595 3.208 -6.640 1.00 79.31 189 SER A N 1
ATOM 1470 C CA . SER A 1 189 ? 4.100 1.830 -6.783 1.00 79.31 189 SER A CA 1
ATOM 1471 C C . SER A 1 189 ? 5.600 1.681 -6.521 1.00 79.31 189 SER A C 1
ATOM 1473 O O . SER A 1 189 ? 6.021 0.604 -6.111 1.00 79.31 189 SER A O 1
ATOM 1475 N N . GLN A 1 190 ? 6.375 2.748 -6.727 1.00 77.25 190 GLN A N 1
ATOM 1476 C CA . GLN A 1 190 ? 7.831 2.820 -6.554 1.00 77.25 190 GLN A CA 1
ATOM 1477 C C . GLN A 1 190 ? 8.227 3.761 -5.406 1.00 77.25 190 GLN A C 1
ATOM 1479 O O . GLN A 1 190 ? 9.376 4.193 -5.322 1.00 77.25 190 GLN A O 1
ATOM 1484 N N . ASN A 1 191 ? 7.263 4.180 -4.585 1.00 74.88 191 ASN A N 1
ATOM 1485 C CA . ASN A 1 191 ? 7.538 5.081 -3.485 1.00 74.88 191 ASN A CA 1
ATOM 1486 C C . ASN A 1 191 ? 8.063 4.275 -2.297 1.00 74.88 191 ASN A C 1
ATOM 1488 O O . ASN A 1 191 ? 7.322 3.494 -1.696 1.00 74.88 191 ASN A O 1
ATOM 1492 N N . ASN A 1 192 ? 9.340 4.484 -1.985 1.00 69.56 192 ASN A N 1
ATOM 1493 C CA . ASN A 1 192 ? 10.098 3.644 -1.066 1.00 69.56 192 ASN A CA 1
ATOM 1494 C C . ASN A 1 192 ? 10.278 4.281 0.320 1.00 69.56 192 ASN A C 1
ATOM 1496 O O . ASN A 1 192 ? 11.320 4.081 0.926 1.00 69.56 192 ASN A O 1
ATOM 1500 N N . LEU A 1 193 ? 9.318 5.090 0.784 1.00 69.50 193 LEU A N 1
ATOM 1501 C CA . LEU A 1 193 ? 9.393 5.886 2.020 1.00 69.50 193 LEU A CA 1
ATOM 1502 C C . LEU A 1 193 ? 10.735 6.592 2.240 1.00 69.50 193 LEU A C 1
ATOM 1504 O O . LEU A 1 193 ? 11.675 6.067 2.839 1.00 69.50 193 LEU A O 1
ATOM 1508 N N . ASP A 1 194 ? 10.788 7.864 1.892 1.00 69.00 194 ASP A N 1
ATOM 1509 C CA . ASP A 1 194 ? 11.762 8.716 2.553 1.00 69.00 194 ASP A CA 1
ATOM 1510 C C . ASP A 1 194 ? 11.236 9.004 3.971 1.00 69.00 194 ASP A C 1
ATOM 1512 O O . ASP A 1 194 ? 10.238 9.710 4.126 1.00 69.00 194 ASP A O 1
ATOM 1516 N N . GLN A 1 195 ? 11.849 8.416 5.008 1.00 68.38 195 GLN A N 1
ATOM 1517 C CA . GLN A 1 195 ? 11.402 8.588 6.400 1.00 68.38 195 GLN A CA 1
ATOM 1518 C C . GLN A 1 195 ? 11.385 10.067 6.821 1.00 68.38 195 GLN A C 1
ATOM 1520 O O . GLN A 1 195 ? 10.560 10.460 7.647 1.00 68.38 195 GLN A O 1
ATOM 1525 N N . GLU A 1 196 ? 12.224 10.911 6.210 1.00 71.81 196 GLU A N 1
ATOM 1526 C CA . GLU A 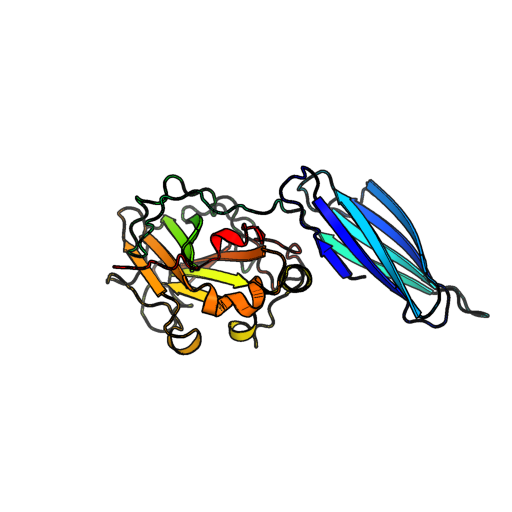1 196 ? 12.223 12.360 6.444 1.00 71.81 196 GLU A CA 1
ATOM 1527 C C . GLU A 1 196 ? 10.981 13.049 5.856 1.00 71.81 196 GLU A C 1
ATOM 1529 O O . GLU A 1 196 ? 10.607 14.139 6.289 1.00 71.81 196 GLU A O 1
ATOM 1534 N N . LYS A 1 197 ? 10.311 12.397 4.901 1.00 72.94 197 LYS A N 1
ATOM 1535 C CA . LYS A 1 197 ? 9.124 12.879 4.190 1.00 72.94 197 LYS A CA 1
ATOM 1536 C C . LYS A 1 197 ? 7.870 12.067 4.494 1.00 72.94 197 LYS A C 1
ATOM 1538 O O . LYS A 1 197 ? 6.891 12.194 3.768 1.00 72.94 197 LYS A O 1
ATOM 1543 N N . VAL A 1 198 ? 7.839 11.258 5.556 1.00 76.44 198 VAL A N 1
ATOM 1544 C CA . VAL A 1 198 ? 6.695 10.366 5.837 1.00 76.44 198 VAL A CA 1
ATOM 1545 C C . VAL A 1 198 ? 5.353 11.104 5.882 1.00 76.44 198 VAL A C 1
ATOM 1547 O O . VAL A 1 198 ? 4.397 10.636 5.281 1.00 76.44 198 VAL A O 1
ATOM 1550 N N . PHE A 1 199 ? 5.288 12.285 6.502 1.00 76.50 199 PHE A N 1
ATOM 1551 C CA . PHE A 1 199 ? 4.073 13.113 6.556 1.00 76.50 199 PHE A CA 1
ATOM 1552 C C . PHE A 1 199 ? 3.864 13.980 5.305 1.00 76.50 199 PHE A C 1
ATOM 1554 O O . PHE A 1 199 ? 2.818 14.610 5.149 1.00 76.50 199 PHE A O 1
ATOM 1561 N N . GLU A 1 200 ? 4.868 14.059 4.429 1.00 76.44 200 GLU A N 1
ATOM 1562 C CA . GLU A 1 200 ? 4.756 14.740 3.145 1.00 76.44 200 GLU A CA 1
ATOM 1563 C C . GLU A 1 200 ? 4.272 13.791 2.065 1.00 76.44 200 GLU A C 1
ATOM 1565 O O . GLU A 1 200 ? 3.428 14.199 1.285 1.00 76.44 200 GLU A O 1
ATOM 1570 N N . ASP A 1 201 ? 4.778 12.563 1.989 1.00 75.75 201 ASP A N 1
ATOM 1571 C CA . ASP A 1 201 ? 4.451 11.608 0.934 1.00 75.75 201 ASP A CA 1
ATOM 1572 C C . ASP A 1 201 ? 3.301 10.678 1.333 1.00 75.75 201 ASP A C 1
ATOM 1574 O O . ASP A 1 201 ? 2.485 10.346 0.468 1.00 75.75 201 ASP A O 1
ATOM 1578 N N . TRP A 1 202 ? 3.179 10.328 2.618 1.00 83.25 202 TRP A N 1
ATOM 1579 C CA . TRP A 1 202 ? 2.148 9.431 3.141 1.00 83.25 202 TRP A CA 1
ATOM 1580 C C . TRP A 1 202 ? 1.282 10.083 4.223 1.00 83.25 202 TRP A C 1
ATOM 1582 O O . TRP A 1 202 ? 1.606 11.120 4.801 1.00 83.25 202 TRP A O 1
ATOM 1592 N N . PHE A 1 203 ? 0.158 9.431 4.507 1.00 84.94 203 PHE A N 1
ATOM 1593 C CA . PHE A 1 203 ? -0.770 9.812 5.565 1.00 84.94 203 PHE A CA 1
ATOM 1594 C C . PHE A 1 203 ? -0.816 8.708 6.625 1.00 84.94 203 PHE A C 1
ATOM 1596 O O . PHE A 1 203 ? -1.648 7.806 6.517 1.00 84.94 203 PHE A O 1
ATOM 1603 N N . PRO A 1 204 ? 0.101 8.722 7.610 1.00 87.12 204 PRO A N 1
ATOM 1604 C CA . PRO A 1 204 ? 0.043 7.800 8.733 1.00 87.12 204 PRO A CA 1
ATOM 1605 C C . PRO A 1 204 ? -1.029 8.260 9.728 1.00 87.12 204 PRO A C 1
ATOM 1607 O O . PRO A 1 204 ? -0.968 9.362 10.274 1.00 87.12 204 PRO A O 1
ATOM 1610 N N . LEU A 1 205 ? -1.999 7.393 9.982 1.00 90.31 205 LEU A N 1
ATOM 1611 C CA . LEU A 1 205 ? -2.999 7.525 11.033 1.00 90.31 205 LEU A CA 1
ATOM 1612 C C . LEU A 1 205 ? -2.732 6.429 12.050 1.00 90.31 205 LEU A C 1
ATOM 1614 O O . LEU A 1 205 ? -2.485 5.294 11.661 1.00 90.31 205 LEU A O 1
ATOM 1618 N N . LEU A 1 206 ? -2.779 6.744 13.337 1.00 92.50 206 LEU A N 1
ATOM 1619 C CA . LEU A 1 206 ? -2.509 5.779 14.398 1.00 92.50 206 LEU A CA 1
ATOM 1620 C C . LEU A 1 206 ? -3.436 6.064 15.574 1.00 92.50 206 LEU A C 1
ATOM 1622 O O . LEU A 1 206 ? -3.628 7.223 15.939 1.00 92.50 206 LEU A O 1
ATOM 1626 N N . ILE A 1 207 ? -4.004 5.015 16.158 1.00 92.31 207 ILE A N 1
ATOM 1627 C CA . ILE A 1 207 ? -4.834 5.090 17.361 1.00 92.31 207 ILE A CA 1
ATOM 1628 C C . ILE A 1 207 ? -4.323 4.054 18.358 1.00 92.31 207 ILE A C 1
ATOM 1630 O O . ILE A 1 207 ? -4.035 2.917 17.987 1.00 92.31 207 ILE A O 1
ATOM 1634 N N . THR A 1 208 ? -4.227 4.450 19.626 1.00 90.94 208 THR A N 1
ATOM 1635 C CA . THR A 1 208 ? -3.902 3.551 20.737 1.00 90.94 208 THR A CA 1
ATOM 1636 C C . THR A 1 208 ? -5.169 3.254 21.553 1.00 90.94 208 THR A C 1
ATOM 1638 O O . THR A 1 208 ? -5.988 4.157 21.759 1.00 90.94 208 THR A O 1
ATOM 1641 N N . PRO A 1 209 ? -5.372 2.015 22.036 1.00 88.31 209 PRO A N 1
ATOM 1642 C CA . PRO A 1 209 ? -6.568 1.615 22.773 1.00 88.31 209 PRO A CA 1
ATOM 1643 C C . PRO A 1 209 ? -6.489 2.044 24.248 1.00 88.31 209 PRO A C 1
ATOM 1645 O O . PRO A 1 209 ? -6.566 1.199 25.139 1.00 88.31 209 PRO A O 1
ATOM 1648 N N . SER A 1 210 ? -6.305 3.337 24.540 1.00 78.44 210 SER A N 1
ATOM 1649 C CA . SER A 1 210 ? -6.334 3.854 25.921 1.00 78.44 210 SER A CA 1
ATOM 1650 C C . SER A 1 210 ? -7.745 3.760 26.536 1.00 78.44 210 SER A C 1
ATOM 1652 O O . SER A 1 210 ? -8.701 3.396 25.857 1.00 78.44 210 SER A O 1
ATOM 1654 N N . ASP A 1 211 ? -7.883 3.985 27.848 1.00 62.34 211 ASP A N 1
ATOM 1655 C CA . ASP A 1 211 ? -9.093 3.634 28.621 1.00 62.34 211 ASP A CA 1
ATOM 1656 C C . ASP A 1 211 ? -10.388 4.393 28.236 1.00 62.34 211 ASP A C 1
ATOM 1658 O O . ASP A 1 211 ? -11.461 4.039 28.729 1.00 62.34 211 ASP A O 1
ATOM 1662 N N . ASP A 1 212 ? -10.321 5.367 27.323 1.00 55.22 212 ASP A N 1
ATOM 1663 C CA . ASP A 1 212 ? -11.457 6.164 26.846 1.00 55.22 212 ASP A CA 1
ATOM 1664 C C . ASP A 1 212 ? -11.848 5.817 25.393 1.00 55.22 212 ASP A C 1
ATOM 1666 O O . ASP A 1 212 ? -11.049 5.294 24.619 1.00 55.22 212 ASP A O 1
ATOM 1670 N N . GLN A 1 213 ? -13.083 6.145 24.983 1.00 57.69 213 GLN A N 1
ATOM 1671 C CA . GLN A 1 213 ? -13.428 6.227 23.555 1.00 57.69 213 GLN A CA 1
ATOM 1672 C C . GLN A 1 213 ? -12.594 7.344 22.920 1.00 57.69 213 GLN A C 1
ATOM 1674 O O . GLN A 1 213 ? -12.950 8.523 22.984 1.00 57.69 213 GLN A O 1
ATOM 1679 N N . VAL A 1 214 ? -11.445 6.979 22.358 1.00 65.94 214 VAL A N 1
ATOM 1680 C CA . VAL A 1 214 ? -10.550 7.927 21.706 1.00 65.94 214 VAL A CA 1
ATOM 1681 C C . VAL A 1 214 ? -11.110 8.254 20.328 1.00 65.94 214 VAL A C 1
ATOM 1683 O O . VAL A 1 214 ? -11.212 7.379 19.473 1.00 65.94 214 VAL A O 1
ATOM 1686 N N . ASN A 1 215 ? -11.441 9.531 20.124 1.00 65.38 215 ASN A N 1
ATOM 1687 C CA . ASN A 1 215 ? -11.847 10.074 18.823 1.00 65.38 215 ASN A CA 1
ATOM 1688 C C . ASN A 1 215 ? -10.723 10.865 18.123 1.00 65.38 215 ASN A C 1
ATOM 1690 O O . ASN A 1 215 ? -10.949 11.534 17.113 1.00 65.38 215 ASN A O 1
ATOM 1694 N N . GLU A 1 216 ? -9.519 10.873 18.700 1.00 73.88 216 GLU A N 1
ATOM 1695 C CA . GLU A 1 216 ? -8.385 11.650 18.202 1.00 73.88 216 GLU A CA 1
ATOM 1696 C C . GLU A 1 216 ? -7.267 10.729 17.722 1.00 73.88 216 GLU A C 1
ATOM 1698 O O . GLU A 1 216 ? -6.870 9.788 18.407 1.00 73.88 216 GLU A O 1
ATOM 1703 N N . LEU A 1 217 ? -6.734 11.025 16.539 1.00 86.56 217 LEU A N 1
ATOM 1704 C CA . LEU A 1 217 ? -5.592 10.306 15.998 1.00 86.56 217 LEU A CA 1
ATOM 1705 C C . LEU A 1 217 ? -4.305 10.775 16.679 1.00 86.56 217 LEU A C 1
ATOM 1707 O O . LEU A 1 217 ? -4.123 11.955 17.005 1.00 86.56 217 LEU A O 1
ATOM 1711 N N . ALA A 1 218 ? -3.340 9.871 16.800 1.00 85.25 218 ALA A N 1
ATOM 1712 C CA . ALA A 1 218 ? -1.960 10.265 17.007 1.00 85.25 218 ALA A CA 1
ATOM 1713 C C . ALA A 1 218 ? -1.529 11.246 15.903 1.00 85.25 218 ALA A C 1
ATOM 1715 O O . ALA A 1 218 ? -1.964 11.167 14.755 1.00 85.25 218 ALA A O 1
ATOM 1716 N N . TYR A 1 219 ? -0.660 12.192 16.261 1.00 82.75 219 TYR A N 1
ATOM 1717 C CA . TYR A 1 219 ? -0.127 13.199 15.336 1.00 82.75 219 TYR A CA 1
ATOM 1718 C C . TYR A 1 219 ? -1.173 14.126 14.698 1.00 82.75 219 TYR A C 1
ATOM 1720 O O . TYR A 1 219 ? -0.845 14.808 13.729 1.00 82.75 219 TYR A O 1
ATOM 1728 N N . GLN A 1 220 ? -2.385 14.248 15.259 1.00 83.56 220 GLN A N 1
ATOM 1729 C CA . GLN A 1 220 ? -3.446 15.142 14.761 1.00 83.56 220 GLN A CA 1
ATOM 1730 C C . GLN A 1 220 ? -2.971 16.585 14.490 1.00 83.56 220 GLN A C 1
ATOM 1732 O O . GLN A 1 220 ? -3.446 17.250 13.568 1.00 83.56 220 GLN A O 1
ATOM 1737 N N . SER A 1 221 ? -2.020 17.086 15.287 1.00 81.19 221 SER A N 1
ATOM 1738 C CA . SER A 1 221 ? -1.416 18.415 15.116 1.00 81.19 221 SER A CA 1
ATOM 1739 C C . SER A 1 221 ? -0.562 18.555 13.849 1.00 81.19 221 SER A C 1
ATOM 1741 O O . SER A 1 221 ? -0.378 19.675 13.378 1.00 81.19 221 SER A O 1
ATOM 1743 N N . ILE A 1 222 ? -0.059 17.443 13.310 1.00 81.12 222 ILE A N 1
ATOM 1744 C CA . ILE A 1 222 ? 0.775 17.354 12.106 1.00 81.12 222 ILE A CA 1
ATOM 1745 C C . ILE A 1 222 ? -0.101 17.038 10.889 1.00 81.12 222 ILE A C 1
ATOM 1747 O O . ILE A 1 222 ? -0.057 17.768 9.903 1.00 81.12 222 ILE A O 1
ATOM 1751 N N . ILE A 1 223 ? -0.934 15.994 10.973 1.00 77.56 223 ILE A N 1
ATOM 1752 C CA . ILE A 1 223 ? -1.783 15.536 9.854 1.00 77.56 223 ILE A CA 1
ATOM 1753 C C . ILE A 1 223 ? -3.017 16.428 9.623 1.00 77.56 223 ILE A C 1
ATOM 1755 O O . ILE A 1 223 ? -3.664 16.363 8.578 1.00 77.56 223 ILE A O 1
ATOM 1759 N N . GLY A 1 224 ? -3.320 17.315 10.575 1.00 76.56 224 GLY A N 1
ATOM 1760 C CA . GLY A 1 224 ? -4.418 18.273 10.502 1.00 76.56 224 GLY A CA 1
ATOM 1761 C C . GLY A 1 224 ? -5.742 17.716 11.027 1.00 76.56 224 GLY A C 1
ATOM 1762 O O . GLY A 1 224 ? -5.954 16.515 11.123 1.00 76.56 224 GLY A O 1
ATOM 1763 N N . LYS A 1 225 ? -6.675 18.610 11.371 1.00 78.56 225 LYS A N 1
ATOM 1764 C CA . LYS A 1 225 ? -7.953 18.274 12.039 1.00 78.56 225 LYS A CA 1
ATOM 1765 C C . LYS A 1 225 ? -9.021 17.643 11.137 1.00 78.56 225 LYS A C 1
ATOM 1767 O O . LYS A 1 225 ? -10.132 17.407 11.593 1.00 78.56 225 LYS A O 1
ATOM 1772 N N . TYR A 1 226 ? -8.725 17.471 9.853 1.00 78.75 226 TYR A N 1
ATOM 1773 C CA . TYR A 1 226 ? -9.699 16.973 8.882 1.00 78.75 226 TYR A CA 1
ATOM 1774 C C . TYR A 1 226 ? -9.768 15.449 8.865 1.00 78.75 226 TYR A C 1
ATOM 1776 O O . TYR A 1 226 ? -10.791 14.910 8.476 1.00 78.75 226 TYR A O 1
ATOM 1784 N N . MET A 1 227 ? -8.703 14.770 9.285 1.00 86.94 227 MET A N 1
ATOM 1785 C CA . MET A 1 227 ? -8.715 13.326 9.504 1.00 86.94 227 MET A CA 1
ATOM 1786 C C . MET A 1 227 ? -9.270 13.046 10.895 1.00 86.94 227 MET A C 1
ATOM 1788 O O . MET A 1 227 ? -9.031 13.826 11.815 1.00 86.94 227 MET A O 1
ATOM 1792 N N . SER A 1 228 ? -9.989 11.952 11.067 1.00 88.00 228 SER A N 1
ATOM 1793 C CA . SER A 1 228 ? -10.483 11.537 12.377 1.00 88.00 228 SER A CA 1
ATOM 1794 C C . SER A 1 228 ? -10.396 10.030 12.514 1.00 88.00 228 SER A C 1
ATOM 1796 O O . SER A 1 228 ? -10.144 9.306 11.550 1.00 88.00 228 SER A O 1
ATOM 1798 N N . GLY A 1 229 ? -10.589 9.554 13.731 1.00 90.56 229 GLY A N 1
ATOM 1799 C CA . GLY A 1 229 ? -10.817 8.147 13.967 1.00 90.56 229 GLY A CA 1
ATOM 1800 C C . GLY A 1 229 ? -11.640 7.951 15.219 1.00 90.56 229 GLY A C 1
ATOM 1801 O O . GLY A 1 229 ? -11.894 8.909 15.942 1.00 90.56 229 GLY A O 1
ATOM 1802 N N . ALA A 1 230 ? -12.072 6.725 15.446 1.00 91.75 230 ALA A N 1
ATOM 1803 C CA . ALA A 1 230 ? -12.809 6.330 16.632 1.00 91.75 230 ALA A CA 1
ATOM 1804 C C . ALA A 1 230 ? -12.374 4.928 17.046 1.00 91.75 230 ALA A C 1
ATOM 1806 O O . ALA A 1 230 ? -12.034 4.108 16.193 1.00 91.75 230 ALA A O 1
ATOM 1807 N N . LEU A 1 231 ? -12.387 4.653 18.349 1.00 92.31 231 LEU A N 1
ATOM 1808 C CA . LEU A 1 231 ? -12.040 3.347 18.897 1.00 92.31 231 LEU A CA 1
ATOM 1809 C C . LEU A 1 231 ? -13.044 2.892 19.949 1.00 92.31 231 LEU A C 1
ATOM 1811 O O . LEU A 1 231 ? -13.510 3.669 20.787 1.00 92.31 231 LEU A O 1
ATOM 1815 N N . LYS A 1 232 ? -13.326 1.589 19.940 1.00 90.69 232 LYS A N 1
ATOM 1816 C CA . LYS A 1 232 ? -14.192 0.925 20.910 1.00 90.69 232 LYS A CA 1
ATOM 1817 C C . LYS A 1 232 ? -13.566 -0.395 21.349 1.00 90.69 232 LYS A C 1
ATOM 1819 O O . LYS A 1 232 ? -13.346 -1.290 20.542 1.00 90.69 232 LYS A O 1
ATOM 1824 N N . ARG A 1 233 ? -13.291 -0.548 22.648 1.00 88.94 233 ARG A N 1
ATOM 1825 C CA . ARG A 1 233 ? -12.843 -1.838 23.199 1.00 88.94 233 ARG A CA 1
ATOM 1826 C C . ARG A 1 233 ? -13.955 -2.887 23.104 1.00 88.94 233 ARG A C 1
ATOM 1828 O O . ARG A 1 233 ? -15.132 -2.586 23.312 1.00 88.94 233 ARG A O 1
ATOM 1835 N N . THR A 1 234 ? -13.566 -4.123 22.831 1.00 89.81 234 THR A N 1
ATOM 1836 C CA . THR A 1 234 ? -14.429 -5.306 22.791 1.00 89.81 234 THR A CA 1
ATOM 1837 C C . THR A 1 234 ? -13.990 -6.306 23.863 1.00 89.81 234 THR A C 1
ATOM 1839 O O . THR A 1 234 ? -13.057 -6.065 24.627 1.00 89.81 234 THR A O 1
ATOM 1842 N N . SER A 1 235 ? -14.680 -7.443 23.966 1.00 88.88 235 SER A N 1
ATOM 1843 C CA . SER A 1 235 ? -14.297 -8.511 24.898 1.00 88.88 235 SER A CA 1
ATOM 1844 C C . SER A 1 235 ? -13.034 -9.275 24.490 1.00 88.88 235 SER A C 1
ATOM 1846 O O . SER A 1 235 ? -12.526 -10.046 25.295 1.00 88.88 235 SER A O 1
ATOM 1848 N N . THR A 1 236 ? -12.578 -9.121 23.247 1.00 90.12 236 THR A N 1
ATOM 1849 C CA . THR A 1 236 ? -11.480 -9.899 22.647 1.00 90.12 236 THR A CA 1
ATOM 1850 C C . THR A 1 236 ? -10.400 -9.008 22.041 1.00 90.12 236 THR A C 1
ATOM 1852 O O . THR A 1 236 ? -9.583 -9.496 21.271 1.00 90.12 236 THR A O 1
ATOM 1855 N N . GLY A 1 237 ? -10.449 -7.703 22.305 1.00 92.75 237 GLY A N 1
ATOM 1856 C CA . GLY A 1 237 ? -9.614 -6.717 21.638 1.00 92.75 237 GLY A CA 1
ATOM 1857 C C . GLY A 1 237 ? -10.325 -5.378 21.538 1.00 92.75 237 GLY A C 1
ATOM 1858 O O . GLY A 1 237 ? -10.904 -4.891 22.515 1.00 92.75 237 GLY A O 1
ATOM 1859 N N . TYR A 1 238 ? -10.293 -4.776 20.357 1.00 93.25 238 TYR A N 1
ATOM 1860 C CA . TYR A 1 238 ? -10.918 -3.488 20.087 1.00 93.25 238 TYR A CA 1
ATOM 1861 C C . TYR A 1 238 ? -11.221 -3.330 18.601 1.00 93.25 238 TYR A C 1
ATOM 1863 O O . TYR A 1 238 ? -10.685 -4.032 17.752 1.00 93.25 238 TYR A O 1
ATOM 1871 N N . THR A 1 239 ? -12.085 -2.384 18.286 1.00 94.31 239 THR A N 1
ATOM 1872 C CA . THR A 1 239 ? -12.385 -1.952 16.928 1.00 94.31 239 THR A CA 1
ATOM 1873 C C . THR A 1 239 ? -11.958 -0.506 16.762 1.00 94.31 239 THR A C 1
ATOM 1875 O O . THR A 1 239 ? -12.085 0.297 17.688 1.00 94.31 239 THR A O 1
ATOM 1878 N N . ALA A 1 240 ? -11.437 -0.178 15.589 1.00 94.62 240 ALA A N 1
ATOM 1879 C CA . ALA A 1 240 ? -11.017 1.159 15.223 1.00 94.62 240 ALA A CA 1
ATOM 1880 C C . ALA A 1 240 ? -11.554 1.516 13.838 1.00 94.62 240 ALA A C 1
ATOM 1882 O O . ALA A 1 240 ? -11.594 0.678 12.938 1.00 94.62 240 ALA A O 1
ATOM 1883 N N . GLU A 1 241 ? -11.925 2.774 13.663 1.00 93.81 241 GLU A N 1
ATOM 1884 C CA . GLU A 1 241 ? -12.283 3.337 12.370 1.00 93.81 241 GLU A CA 1
ATOM 1885 C C . GLU A 1 241 ? -11.468 4.594 12.108 1.00 93.81 241 GLU A C 1
ATOM 1887 O O . GLU A 1 241 ? -11.209 5.380 13.018 1.00 93.81 241 GLU A O 1
ATOM 1892 N N . PHE A 1 242 ? -11.085 4.786 10.853 1.00 93.19 242 PHE A N 1
ATOM 1893 C CA . PHE A 1 242 ? -10.326 5.935 10.382 1.00 93.19 242 PHE A CA 1
ATOM 1894 C C . PHE A 1 242 ? -11.088 6.624 9.263 1.00 93.19 242 PHE A C 1
ATOM 1896 O O . PHE A 1 242 ? -11.549 5.960 8.338 1.00 93.19 242 PHE A O 1
ATOM 1903 N N . GLU A 1 243 ? -11.165 7.949 9.311 1.00 90.00 243 GLU A N 1
ATOM 1904 C CA . GLU A 1 243 ? -11.788 8.780 8.288 1.00 90.00 243 GLU A CA 1
ATOM 1905 C C . GLU A 1 243 ? -10.768 9.757 7.702 1.00 90.00 243 GLU A C 1
ATOM 1907 O O . GLU A 1 243 ? -10.136 10.541 8.414 1.00 90.00 243 GLU A O 1
ATOM 1912 N N . MET A 1 244 ? -10.644 9.753 6.378 1.00 88.56 244 MET A N 1
ATOM 1913 C CA . MET A 1 244 ? -9.846 10.717 5.629 1.00 88.56 244 MET A CA 1
ATOM 1914 C C . MET A 1 244 ? -10.728 11.397 4.588 1.00 88.56 244 MET A C 1
ATOM 1916 O O . MET A 1 244 ? -11.135 10.751 3.617 1.00 88.56 244 MET A O 1
ATOM 1920 N N . PRO A 1 245 ? -11.004 12.705 4.718 1.00 85.19 245 PRO A N 1
ATOM 1921 C CA . PRO A 1 245 ? -11.639 13.453 3.654 1.00 85.19 245 PRO A CA 1
ATOM 1922 C C . PRO A 1 245 ? -10.769 13.368 2.418 1.00 85.19 245 PRO A C 1
ATOM 1924 O O . PRO A 1 245 ? -9.598 13.753 2.434 1.00 85.19 245 PRO A O 1
ATOM 1927 N N . LEU A 1 246 ? -11.367 12.900 1.334 1.00 77.12 246 LEU A N 1
ATOM 1928 C CA . LEU A 1 246 ? -10.693 12.767 0.071 1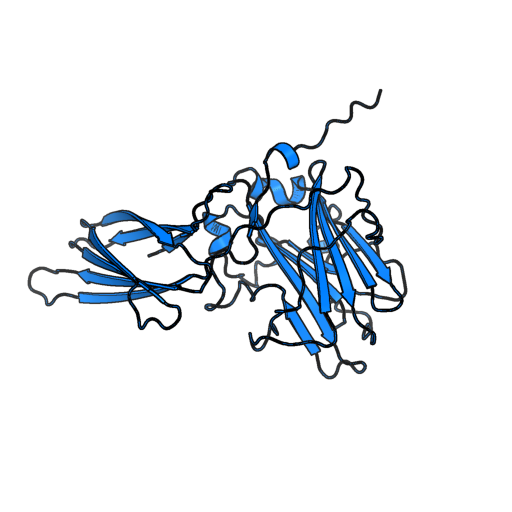.00 77.12 246 LEU A CA 1
ATOM 1929 C C . LEU A 1 246 ? -10.120 14.128 -0.323 1.00 77.12 246 LEU A C 1
ATOM 1931 O O . LEU A 1 246 ? -8.951 14.163 -0.629 1.00 77.12 246 LEU A O 1
ATOM 1935 N N . LYS A 1 247 ? -10.787 15.278 -0.143 1.00 71.56 247 LYS A N 1
ATOM 1936 C CA . LYS A 1 247 ? -10.175 16.609 -0.400 1.00 71.56 247 LYS A CA 1
ATOM 1937 C C . LYS A 1 247 ? -8.806 16.855 0.263 1.00 71.56 247 LYS A C 1
ATOM 1939 O O . LYS A 1 247 ? -8.010 17.608 -0.294 1.00 71.56 247 LYS A O 1
ATOM 1944 N N . ALA A 1 248 ? -8.521 16.242 1.415 1.00 66.50 248 ALA A N 1
ATOM 1945 C CA . ALA A 1 248 ? -7.228 16.357 2.094 1.00 66.50 248 ALA A CA 1
ATOM 1946 C C . ALA A 1 248 ? -6.116 15.533 1.411 1.00 66.50 248 ALA A C 1
ATOM 1948 O O . ALA A 1 248 ? -4.947 15.902 1.494 1.00 66.50 248 ALA A O 1
ATOM 1949 N N . ILE A 1 249 ? -6.480 14.465 0.694 1.00 70.62 249 ILE A N 1
ATOM 1950 C CA . ILE A 1 249 ? -5.563 13.518 0.032 1.00 70.62 249 ILE A CA 1
ATOM 1951 C C . ILE A 1 249 ? -5.719 13.489 -1.516 1.00 70.62 249 ILE A C 1
ATOM 1953 O O . ILE A 1 249 ? -4.833 13.039 -2.238 1.00 70.62 249 ILE A O 1
ATOM 1957 N N . MET A 1 250 ? -6.797 14.076 -2.053 1.00 57.94 250 MET A N 1
ATOM 1958 C CA . MET A 1 250 ? -7.325 13.952 -3.424 1.00 57.94 250 MET A CA 1
ATOM 1959 C C . MET A 1 250 ? -6.546 14.719 -4.443 1.00 57.94 250 MET A C 1
ATOM 1961 O O . MET A 1 250 ? -6.498 14.266 -5.572 1.00 57.94 250 MET A O 1
ATOM 1965 N N . ARG A 1 251 ? -5.934 15.860 -4.113 1.00 56.69 251 ARG A N 1
ATOM 1966 C CA . ARG A 1 251 ? -5.142 16.552 -5.138 1.00 56.69 251 ARG A CA 1
ATOM 1967 C C . ARG A 1 251 ? -4.094 15.604 -5.744 1.00 56.69 251 ARG A C 1
ATOM 1969 O O . ARG A 1 251 ? -3.759 15.735 -6.910 1.00 56.69 251 ARG A O 1
ATOM 1976 N N . ARG A 1 252 ? -3.651 14.606 -4.971 1.00 63.34 252 ARG A N 1
ATOM 1977 C CA . ARG A 1 252 ? -2.774 13.527 -5.429 1.00 63.34 252 ARG A CA 1
ATOM 1978 C C . ARG A 1 252 ? -3.523 12.343 -6.066 1.00 63.34 252 ARG A C 1
ATOM 1980 O O . ARG A 1 252 ? -3.007 11.793 -7.031 1.00 63.34 252 ARG A O 1
ATOM 1987 N N . MET A 1 253 ? -4.735 12.005 -5.602 1.00 60.25 253 MET A N 1
ATOM 1988 C CA . MET A 1 253 ? -5.535 10.873 -6.120 1.00 60.25 253 MET A CA 1
ATOM 1989 C C . MET A 1 253 ? -6.375 11.190 -7.373 1.00 60.25 253 MET A C 1
ATOM 1991 O O . MET A 1 253 ? -6.474 10.346 -8.254 1.00 60.25 253 MET A O 1
ATOM 1995 N N . THR A 1 254 ? -6.981 12.379 -7.494 1.00 51.41 254 THR A N 1
ATOM 1996 C CA . THR A 1 254 ? -7.857 12.770 -8.625 1.00 51.41 254 THR A CA 1
ATOM 1997 C C . THR A 1 254 ? -7.139 13.379 -9.816 1.00 51.41 254 THR A C 1
ATOM 1999 O O . THR A 1 254 ? -7.719 13.461 -10.891 1.00 51.41 254 THR A O 1
ATOM 2002 N N . GLU A 1 255 ? -5.889 13.814 -9.649 1.00 57.62 255 GLU A N 1
ATOM 2003 C CA . GLU A 1 255 ? -4.974 13.997 -10.789 1.00 57.62 255 GLU A CA 1
ATOM 2004 C C . GLU A 1 255 ? -4.368 12.644 -11.231 1.00 57.62 255 GLU A C 1
ATOM 2006 O O . GLU A 1 255 ? -3.631 12.584 -12.214 1.00 57.62 255 GLU A O 1
ATOM 2011 N N . GLY A 1 256 ? -4.660 11.568 -10.487 1.00 58.25 256 GLY A N 1
ATOM 2012 C CA . GLY A 1 256 ? -4.197 10.207 -10.719 1.00 58.25 256 GLY A CA 1
ATOM 2013 C C . GLY A 1 256 ? -5.203 9.339 -11.474 1.00 58.25 256 GLY A C 1
ATOM 2014 O O . GLY A 1 256 ? -6.106 9.814 -12.156 1.00 58.25 256 GLY A O 1
ATOM 2015 N N . ASP A 1 257 ? -5.016 8.033 -11.361 1.00 69.94 257 ASP A N 1
ATOM 2016 C CA . ASP A 1 257 ? -5.631 6.995 -12.188 1.00 69.94 257 ASP A CA 1
ATOM 2017 C C . ASP A 1 257 ? -6.701 6.168 -11.456 1.00 69.94 257 ASP A C 1
ATOM 2019 O O . ASP A 1 257 ? -7.033 5.068 -11.889 1.00 69.94 257 ASP A O 1
ATOM 2023 N N . GLY A 1 258 ? -7.255 6.693 -10.356 1.00 78.56 258 GLY A N 1
ATOM 2024 C CA . GLY A 1 258 ? -8.270 5.987 -9.561 1.00 78.56 258 GLY A CA 1
ATOM 2025 C C . GLY A 1 258 ? -7.685 4.923 -8.628 1.00 78.56 258 GLY A C 1
ATOM 2026 O O . GLY A 1 258 ? -8.347 3.930 -8.322 1.00 78.56 258 GLY A O 1
ATOM 2027 N N . THR A 1 259 ? -6.440 5.110 -8.178 1.00 82.44 259 THR A N 1
ATOM 2028 C CA . THR A 1 259 ? -5.755 4.175 -7.277 1.00 82.44 259 THR A CA 1
ATOM 2029 C C . THR A 1 259 ? -5.105 4.869 -6.076 1.00 82.44 259 THR A C 1
ATOM 2031 O O . THR A 1 259 ? -4.850 6.074 -6.088 1.00 82.44 259 THR A O 1
ATOM 2034 N N . PHE A 1 260 ? -4.850 4.102 -5.016 1.00 87.69 260 PHE A N 1
ATOM 2035 C CA . PHE A 1 260 ? -4.001 4.479 -3.878 1.00 87.69 260 PHE A CA 1
ATOM 2036 C C . PHE A 1 260 ? -3.395 3.231 -3.247 1.00 87.69 260 PHE A C 1
ATOM 2038 O O . PHE A 1 260 ? -3.941 2.141 -3.404 1.00 87.69 260 PHE A O 1
ATOM 2045 N N . ARG A 1 261 ? -2.301 3.369 -2.494 1.00 89.56 261 ARG A N 1
ATOM 2046 C CA . ARG A 1 261 ? -1.786 2.272 -1.662 1.00 89.56 261 ARG A CA 1
ATOM 2047 C C . ARG A 1 261 ? -2.215 2.463 -0.219 1.00 89.56 261 ARG A C 1
ATOM 2049 O O . ARG A 1 261 ? -2.195 3.581 0.292 1.00 89.56 261 ARG A O 1
ATOM 2056 N N . LEU A 1 262 ? -2.550 1.363 0.441 1.00 92.62 262 LEU A N 1
ATOM 2057 C CA . LEU A 1 262 ? -2.870 1.311 1.860 1.00 92.62 262 LEU A CA 1
ATOM 2058 C C . LEU A 1 262 ? -2.135 0.149 2.526 1.00 92.62 262 LEU A C 1
ATOM 2060 O O . LEU A 1 262 ? -2.040 -0.943 1.964 1.00 92.62 262 LEU A O 1
ATOM 2064 N N . ASN A 1 263 ? -1.637 0.379 3.737 1.00 92.50 263 ASN A N 1
ATOM 2065 C CA . ASN A 1 263 ? -1.174 -0.679 4.626 1.00 92.50 263 ASN A CA 1
ATOM 2066 C C . ASN A 1 263 ? -1.772 -0.488 6.024 1.00 92.50 263 ASN A C 1
ATOM 2068 O O . ASN A 1 263 ? -1.996 0.645 6.452 1.00 92.50 263 ASN A O 1
ATOM 2072 N N . VAL A 1 264 ? -2.013 -1.598 6.717 1.00 94.75 264 VAL A N 1
ATOM 2073 C CA . VAL A 1 264 ? -2.469 -1.619 8.111 1.00 94.75 264 VAL A CA 1
ATOM 2074 C C . VAL A 1 264 ? -1.355 -2.218 8.955 1.00 94.75 264 VAL A C 1
ATOM 2076 O O . VAL A 1 264 ? -0.801 -3.259 8.591 1.00 94.75 264 VAL A O 1
ATOM 2079 N N . LEU A 1 265 ? -1.022 -1.534 10.045 1.00 93.38 265 LEU A N 1
ATOM 2080 C CA . LEU A 1 265 ? 0.058 -1.876 10.959 1.00 93.38 265 LEU A CA 1
ATOM 2081 C C . LEU A 1 265 ? -0.496 -2.007 12.374 1.00 93.38 265 LEU A C 1
ATOM 2083 O O . LEU A 1 265 ? -1.180 -1.101 12.836 1.00 93.38 265 LEU A O 1
ATOM 2087 N N . MET A 1 266 ? -0.169 -3.083 13.073 1.00 93.56 266 MET A N 1
ATOM 2088 C CA . MET A 1 266 ? -0.459 -3.250 14.495 1.00 93.56 266 MET A CA 1
ATOM 2089 C C . MET A 1 266 ? 0.855 -3.279 15.260 1.00 93.56 266 MET A C 1
ATOM 2091 O O . MET A 1 266 ? 1.720 -4.092 14.950 1.00 93.56 266 MET A O 1
ATOM 2095 N N . ASN A 1 267 ? 0.997 -2.397 16.243 1.00 92.31 267 ASN A N 1
ATOM 2096 C CA . ASN A 1 267 ? 2.037 -2.517 17.253 1.00 92.31 267 ASN A CA 1
ATOM 2097 C C . ASN A 1 267 ? 1.490 -3.365 18.395 1.00 92.31 267 ASN A C 1
ATOM 2099 O O . ASN A 1 267 ? 0.418 -3.056 18.917 1.00 92.31 267 ASN A O 1
ATOM 2103 N N . ASP A 1 268 ? 2.242 -4.402 18.731 1.00 90.94 268 ASP A N 1
ATOM 2104 C CA . ASP A 1 268 ? 1.921 -5.409 19.732 1.00 90.94 268 ASP A CA 1
ATOM 2105 C C . ASP A 1 268 ? 3.113 -5.517 20.687 1.00 90.94 268 ASP A C 1
ATOM 2107 O O . ASP A 1 268 ? 4.165 -6.065 20.343 1.00 90.94 268 ASP A O 1
ATOM 2111 N N . PHE A 1 269 ? 2.987 -4.862 21.834 1.00 91.50 269 PHE A N 1
ATOM 2112 C CA . PHE A 1 269 ? 3.949 -4.855 22.922 1.00 91.50 269 PHE A CA 1
ATOM 2113 C C . PHE A 1 269 ? 3.549 -5.894 23.958 1.00 91.50 269 PHE A C 1
ATOM 2115 O O . PHE A 1 269 ? 2.395 -5.964 24.371 1.00 91.50 269 PHE A O 1
ATOM 2122 N N . ASP A 1 270 ? 4.539 -6.606 24.495 1.00 88.31 270 ASP A N 1
ATOM 2123 C CA . ASP A 1 270 ? 4.292 -7.395 25.694 1.00 88.31 270 ASP A CA 1
ATOM 2124 C C . ASP A 1 270 ? 3.815 -6.506 26.859 1.00 88.31 270 ASP A C 1
ATOM 2126 O O . ASP A 1 270 ? 4.037 -5.293 26.919 1.00 88.31 270 ASP A O 1
ATOM 2130 N N . ARG A 1 271 ? 3.161 -7.125 27.841 1.00 85.94 271 ARG A N 1
ATOM 2131 C CA . ARG A 1 271 ? 2.549 -6.437 28.985 1.00 85.94 271 ARG A CA 1
ATOM 2132 C C . ARG A 1 271 ? 3.478 -5.478 29.751 1.00 85.94 271 ARG A C 1
ATOM 2134 O O . ARG A 1 271 ? 3.000 -4.582 30.453 1.00 85.94 271 ARG A O 1
ATOM 2141 N N . ASN A 1 272 ? 4.787 -5.698 29.710 1.00 88.44 272 ASN A N 1
ATOM 2142 C CA . ASN A 1 272 ? 5.826 -4.893 30.358 1.00 88.44 272 ASN A CA 1
ATOM 2143 C C . ASN A 1 272 ? 6.466 -3.852 29.425 1.00 88.44 272 ASN A C 1
ATOM 2145 O O . ASN A 1 272 ? 7.112 -2.927 29.926 1.00 88.44 272 ASN A O 1
ATOM 2149 N N . GLY A 1 273 ? 6.247 -3.957 28.117 1.00 87.88 273 GLY A N 1
ATOM 2150 C CA . GLY A 1 273 ? 6.854 -3.142 27.073 1.00 87.88 273 GLY A CA 1
ATOM 2151 C C . GLY A 1 273 ? 8.331 -3.444 26.820 1.00 87.88 273 GLY A C 1
ATOM 2152 O O . GLY A 1 273 ? 9.033 -2.599 26.263 1.00 87.88 273 GLY A O 1
ATOM 2153 N N . ASP A 1 274 ? 8.826 -4.602 27.263 1.00 89.12 274 ASP A N 1
ATOM 2154 C CA . ASP A 1 274 ? 10.226 -5.009 27.100 1.00 89.12 274 ASP A CA 1
ATOM 2155 C C . ASP A 1 274 ? 10.504 -5.503 25.673 1.00 89.12 274 ASP A C 1
ATOM 2157 O O . ASP A 1 274 ? 11.624 -5.375 25.168 1.00 89.12 274 ASP A O 1
ATOM 2161 N N . SER A 1 275 ? 9.485 -6.049 25.011 1.00 87.88 275 SER A N 1
ATOM 2162 C CA . SER A 1 275 ? 9.532 -6.476 23.618 1.00 87.88 275 SER A CA 1
ATOM 2163 C C . SER A 1 275 ? 8.262 -6.080 22.870 1.00 87.88 275 SER A C 1
ATOM 2165 O O . SER A 1 275 ? 7.217 -5.843 23.471 1.00 87.88 275 SER A O 1
ATOM 2167 N N . HIS A 1 276 ? 8.376 -5.967 21.548 1.00 89.44 276 HIS A N 1
ATOM 2168 C CA . HIS A 1 276 ? 7.232 -5.744 20.676 1.00 89.44 276 HIS A CA 1
ATOM 2169 C C . HIS A 1 276 ? 7.458 -6.363 19.303 1.00 89.44 276 HIS A C 1
ATOM 2171 O O . HIS A 1 276 ? 8.600 -6.570 18.878 1.00 89.44 276 HIS A O 1
ATOM 2177 N N . VAL A 1 277 ? 6.356 -6.593 18.604 1.00 89.00 277 VAL A N 1
ATOM 2178 C CA . VAL A 1 277 ? 6.316 -6.860 17.173 1.00 89.00 277 VAL A CA 1
ATOM 2179 C C . VAL A 1 277 ? 5.427 -5.817 16.504 1.00 89.00 277 VAL A C 1
ATOM 2181 O O . VAL A 1 277 ? 4.402 -5.402 17.042 1.00 89.00 277 VAL A O 1
ATOM 2184 N N . THR A 1 278 ? 5.818 -5.373 15.312 1.00 90.50 278 THR A N 1
ATOM 2185 C CA . THR A 1 278 ? 4.922 -4.599 14.451 1.00 90.50 278 THR A CA 1
ATOM 2186 C C . THR A 1 278 ? 4.446 -5.513 13.338 1.00 90.50 278 THR A C 1
ATOM 2188 O O . THR A 1 278 ? 5.232 -5.898 12.474 1.00 90.50 278 THR A O 1
ATOM 2191 N N . LEU A 1 279 ? 3.164 -5.859 13.350 1.00 91.25 279 LEU A N 1
ATOM 2192 C CA . LEU A 1 279 ? 2.527 -6.688 12.336 1.00 91.25 279 LEU A CA 1
ATOM 2193 C C . LEU A 1 279 ? 2.032 -5.809 11.189 1.00 91.25 279 LEU A C 1
ATOM 2195 O O . LEU A 1 279 ? 1.249 -4.889 11.412 1.00 91.25 279 LEU A O 1
ATOM 2199 N N . GLY A 1 280 ? 2.445 -6.101 9.957 1.00 90.75 280 GLY A N 1
ATOM 2200 C CA . GLY A 1 280 ? 1.954 -5.418 8.758 1.00 90.75 280 GLY A CA 1
ATOM 2201 C C . GLY A 1 280 ? 1.121 -6.324 7.858 1.00 90.75 280 GLY A C 1
ATOM 2202 O O . GLY A 1 280 ? 1.490 -7.475 7.629 1.00 90.75 280 GLY A O 1
ATOM 2203 N N . TRP A 1 281 ? 0.022 -5.807 7.293 1.00 90.31 281 TRP A N 1
ATOM 2204 C CA . TRP A 1 281 ? -0.764 -6.541 6.285 1.00 90.31 281 TRP A CA 1
ATOM 2205 C C . TRP A 1 281 ? 0.044 -6.801 5.008 1.00 90.31 281 TRP A C 1
ATOM 2207 O O . TRP A 1 281 ? -0.053 -7.867 4.395 1.00 90.31 281 TRP A O 1
ATOM 2217 N N . LYS A 1 282 ? 0.843 -5.814 4.602 1.00 86.81 282 LYS A N 1
ATOM 2218 C CA . LYS A 1 282 ? 1.82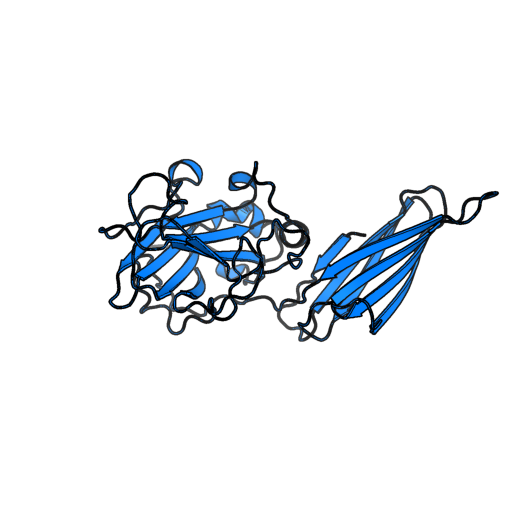5 -5.907 3.518 1.00 86.81 282 LYS A CA 1
ATOM 2219 C C . LYS A 1 282 ? 3.227 -5.599 4.055 1.00 86.81 282 LYS A C 1
ATOM 2221 O O . LYS A 1 282 ? 3.328 -4.896 5.064 1.00 86.81 282 LYS A O 1
ATOM 2226 N N . PRO A 1 283 ? 4.294 -6.053 3.364 1.00 80.69 283 PRO A N 1
ATOM 2227 C CA . PRO A 1 283 ? 5.656 -5.611 3.648 1.00 80.69 283 PRO A CA 1
ATOM 2228 C C . PRO A 1 283 ? 5.756 -4.090 3.722 1.00 80.69 283 PRO A C 1
ATOM 2230 O O . PRO A 1 283 ? 5.014 -3.374 3.039 1.00 80.69 283 PRO A O 1
ATOM 2233 N N . SER A 1 284 ? 6.727 -3.600 4.488 1.00 78.56 284 SER A N 1
ATOM 2234 C CA . SER A 1 284 ? 7.046 -2.174 4.486 1.00 78.56 284 SER A CA 1
ATOM 2235 C C . SER A 1 284 ? 7.396 -1.722 3.078 1.00 78.56 284 SER A C 1
ATOM 2237 O O . SER A 1 284 ? 8.114 -2.420 2.362 1.00 78.56 284 SER A O 1
ATOM 2239 N N . TRP A 1 285 ? 6.893 -0.563 2.660 1.00 80.50 285 TRP A N 1
ATOM 2240 C CA . TRP A 1 285 ? 7.207 -0.026 1.335 1.00 80.50 285 TRP A CA 1
ATOM 2241 C C . TRP A 1 285 ? 8.612 0.567 1.264 1.00 80.50 285 TRP A C 1
ATOM 2243 O O . TRP A 1 285 ? 9.091 0.825 0.171 1.00 80.50 285 TRP A O 1
ATOM 2253 N N . ASP A 1 286 ? 9.290 0.718 2.403 1.00 75.12 286 ASP A N 1
ATOM 2254 C CA . ASP A 1 286 ? 10.633 1.292 2.505 1.00 75.12 286 ASP A CA 1
ATOM 2255 C C . ASP A 1 286 ? 11.783 0.306 2.270 1.00 75.12 286 ASP A C 1
ATOM 2257 O O . ASP A 1 286 ? 12.951 0.694 2.217 1.00 75.12 286 ASP A O 1
ATOM 2261 N N . GLN A 1 287 ? 11.459 -0.975 2.086 1.00 68.56 287 GLN A N 1
ATOM 2262 C CA . GLN A 1 287 ? 12.453 -2.020 1.891 1.00 68.56 287 GLN A CA 1
ATOM 2263 C C . GLN A 1 287 ? 12.671 -2.324 0.403 1.00 68.56 287 GLN A C 1
ATOM 2265 O O . GLN A 1 287 ? 11.707 -2.394 -0.360 1.00 68.56 287 GLN A O 1
ATOM 2270 N N . PRO A 1 288 ? 13.913 -2.629 -0.022 1.00 62.59 288 PRO A N 1
ATOM 2271 C CA . PRO A 1 288 ? 14.203 -3.080 -1.388 1.00 62.59 288 PRO A CA 1
ATOM 2272 C C . PRO A 1 288 ? 13.451 -4.353 -1.805 1.00 62.59 288 PRO A C 1
ATOM 2274 O O . PRO A 1 288 ? 13.311 -4.633 -2.991 1.00 62.59 288 PRO A O 1
ATOM 2277 N N . THR A 1 289 ? 13.005 -5.143 -0.828 1.00 60.19 289 THR A N 1
ATOM 2278 C CA . THR A 1 289 ? 12.218 -6.366 -1.020 1.00 60.19 289 THR A CA 1
ATOM 2279 C C . THR A 1 289 ? 10.719 -6.101 -1.124 1.00 60.19 289 THR A C 1
ATOM 2281 O O . THR A 1 289 ? 9.961 -7.037 -1.383 1.00 60.19 289 THR A O 1
ATOM 2284 N N . SER A 1 290 ? 10.272 -4.856 -0.927 1.00 71.00 290 SER A N 1
ATOM 2285 C CA . SER A 1 290 ? 8.864 -4.513 -1.044 1.00 71.00 290 SER A CA 1
ATOM 2286 C C . SER A 1 290 ? 8.404 -4.653 -2.480 1.00 71.00 290 SER A C 1
ATOM 2288 O O . SER A 1 290 ? 8.974 -4.086 -3.414 1.00 71.00 290 SER A O 1
ATOM 2290 N N . ALA A 1 291 ? 7.326 -5.397 -2.653 1.00 72.94 291 ALA A N 1
ATOM 2291 C CA . ALA A 1 291 ? 6.683 -5.516 -3.936 1.00 72.94 291 ALA A CA 1
ATOM 2292 C C . ALA A 1 291 ? 6.161 -4.171 -4.441 1.00 72.94 291 ALA A C 1
ATOM 2294 O O . ALA A 1 291 ? 5.384 -3.498 -3.747 1.00 72.94 291 ALA A O 1
ATOM 2295 N N . LEU A 1 292 ? 6.527 -3.834 -5.681 1.00 77.00 292 LEU A N 1
ATOM 2296 C CA . LEU A 1 292 ? 6.001 -2.660 -6.369 1.00 77.00 292 LEU A CA 1
ATOM 2297 C C . LEU A 1 292 ? 4.470 -2.706 -6.408 1.00 77.00 292 LEU A C 1
ATOM 2299 O O . LEU A 1 292 ? 3.878 -3.681 -6.868 1.00 77.00 292 LEU A O 1
ATOM 2303 N N . GLY A 1 293 ? 3.832 -1.640 -5.922 1.00 77.12 293 GLY A N 1
ATOM 2304 C CA . GLY A 1 293 ? 2.370 -1.540 -5.886 1.00 77.12 293 GLY A CA 1
ATOM 2305 C C . GLY A 1 293 ? 1.683 -2.466 -4.874 1.00 77.12 293 GLY A C 1
ATOM 2306 O O . GLY A 1 293 ? 0.483 -2.706 -4.991 1.00 77.12 293 GLY A O 1
ATOM 2307 N N . SER A 1 294 ? 2.397 -2.995 -3.876 1.00 82.69 294 SER A N 1
ATOM 2308 C CA . SER A 1 294 ? 1.749 -3.713 -2.773 1.00 82.69 294 SER A CA 1
ATOM 2309 C C . SER A 1 294 ? 0.763 -2.821 -2.020 1.00 82.69 294 SER A C 1
ATOM 2311 O O . SER A 1 294 ? 1.037 -1.646 -1.762 1.00 82.69 294 SER A O 1
ATOM 2313 N N . GLY A 1 295 ? -0.387 -3.398 -1.666 1.00 86.94 295 GLY A N 1
ATOM 2314 C CA . GLY A 1 295 ? -1.452 -2.692 -0.954 1.00 86.94 295 GLY A CA 1
ATOM 2315 C C . GLY A 1 295 ? -2.258 -1.727 -1.826 1.00 86.94 295 GLY A C 1
ATOM 2316 O O . GLY A 1 295 ? -2.942 -0.871 -1.280 1.00 86.94 295 GLY A O 1
ATOM 2317 N N . THR A 1 296 ? -2.181 -1.825 -3.158 1.00 88.00 296 THR A N 1
ATOM 2318 C CA . THR A 1 296 ? -2.948 -0.945 -4.051 1.00 88.00 296 THR A CA 1
ATOM 2319 C C . THR A 1 296 ? -4.438 -1.290 -4.062 1.00 88.00 296 THR A C 1
ATOM 2321 O O . THR A 1 296 ? -4.834 -2.420 -4.364 1.00 88.00 296 THR A O 1
ATOM 2324 N N . PHE A 1 297 ? -5.257 -0.280 -3.791 1.00 87.75 297 PHE A N 1
ATOM 2325 C CA . PHE A 1 297 ? -6.701 -0.272 -3.957 1.00 87.75 297 PHE A CA 1
ATOM 2326 C C . PHE A 1 297 ? -7.086 0.536 -5.191 1.00 87.75 297 PHE A C 1
ATOM 2328 O O . PHE A 1 297 ? -6.477 1.565 -5.491 1.00 87.75 297 PHE A O 1
ATOM 2335 N N . ALA A 1 298 ? -8.126 0.071 -5.871 1.00 82.25 298 ALA A N 1
ATOM 2336 C CA . ALA A 1 298 ? -8.768 0.761 -6.973 1.00 82.25 298 ALA A CA 1
ATOM 2337 C C . ALA A 1 298 ? -10.185 1.180 -6.582 1.00 82.25 298 ALA A C 1
ATOM 2339 O O . ALA A 1 298 ? -10.870 0.472 -5.836 1.00 82.25 298 ALA A O 1
ATOM 2340 N N . PHE A 1 299 ? -10.619 2.322 -7.102 1.00 78.44 299 PHE A N 1
ATOM 2341 C CA . PHE A 1 299 ? -11.951 2.866 -6.863 1.00 78.44 299 PHE A CA 1
ATOM 2342 C C . PHE A 1 299 ? -12.514 3.499 -8.135 1.00 78.44 299 PHE A C 1
ATOM 2344 O O . PHE A 1 299 ? -11.757 3.916 -9.015 1.00 78.44 299 PHE A O 1
ATOM 2351 N N . ASP A 1 300 ? -13.841 3.573 -8.232 1.00 74.25 300 ASP A N 1
ATOM 2352 C CA . ASP A 1 300 ? -14.482 4.359 -9.280 1.00 74.25 300 ASP A CA 1
ATOM 2353 C C . ASP A 1 300 ? -14.371 5.847 -8.910 1.00 74.25 300 ASP A C 1
ATOM 2355 O O . ASP A 1 300 ? -14.766 6.226 -7.804 1.00 74.25 300 ASP A O 1
ATOM 2359 N N . PRO A 1 301 ? -13.848 6.727 -9.784 1.00 72.19 301 PRO A N 1
ATOM 2360 C CA . PRO A 1 301 ? -13.842 8.165 -9.533 1.00 72.19 301 PRO A CA 1
ATOM 2361 C C . PRO A 1 301 ? -15.209 8.751 -9.140 1.00 72.19 301 PRO A C 1
ATOM 2363 O O . PRO A 1 301 ? -15.240 9.777 -8.458 1.00 72.19 301 PRO A O 1
ATOM 2366 N N . GLU A 1 302 ? -16.328 8.126 -9.525 1.00 70.38 302 GLU A N 1
ATOM 2367 C CA . GLU A 1 302 ? -17.668 8.524 -9.078 1.00 70.38 302 GLU A CA 1
ATOM 2368 C C . GLU A 1 302 ? -17.871 8.358 -7.559 1.00 70.38 302 GLU A C 1
ATOM 2370 O O . GLU A 1 302 ? -18.508 9.212 -6.936 1.00 70.38 302 GLU A O 1
ATOM 2375 N N . ASP A 1 303 ? -17.256 7.350 -6.929 1.00 70.94 303 ASP A N 1
ATOM 2376 C CA . ASP A 1 303 ? -17.314 7.124 -5.473 1.00 70.94 303 ASP A CA 1
ATOM 2377 C C . ASP A 1 303 ? -16.606 8.238 -4.679 1.00 70.94 303 ASP A C 1
ATOM 2379 O O . ASP A 1 303 ? -16.892 8.483 -3.498 1.00 70.94 303 ASP A O 1
ATOM 2383 N N . ALA A 1 304 ? -15.692 8.954 -5.341 1.00 66.81 304 ALA A N 1
ATOM 2384 C CA . ALA A 1 304 ? -14.948 10.066 -4.766 1.00 66.81 304 ALA A CA 1
ATOM 2385 C C . ALA A 1 304 ? -15.709 11.402 -4.797 1.00 66.81 304 ALA A C 1
ATOM 2387 O O . ALA A 1 304 ? -15.259 12.382 -4.193 1.00 66.81 304 ALA A O 1
ATOM 2388 N N . ILE A 1 305 ? -16.859 11.467 -5.473 1.00 66.25 305 ILE A N 1
ATOM 2389 C CA . ILE A 1 305 ? -17.667 12.683 -5.552 1.00 66.25 305 ILE A CA 1
ATOM 2390 C C . ILE A 1 305 ? -18.380 12.897 -4.209 1.00 66.25 305 ILE A C 1
ATOM 2392 O O . ILE A 1 305 ? -19.091 12.033 -3.692 1.00 66.25 305 ILE A O 1
ATOM 2396 N N . GLU A 1 306 ? -18.203 14.081 -3.616 1.00 65.06 306 GLU A N 1
ATOM 2397 C CA . GLU A 1 306 ? -19.060 14.515 -2.512 1.00 65.06 306 GLU A CA 1
ATOM 2398 C C . GLU A 1 306 ? -20.500 14.620 -3.036 1.00 65.06 306 GLU A C 1
ATOM 2400 O O . GLU A 1 306 ? -20.786 15.459 -3.892 1.00 65.06 306 GLU A O 1
ATOM 2405 N N . GLU A 1 307 ? -21.418 13.779 -2.540 1.00 57.16 307 GLU A N 1
ATOM 2406 C CA . GLU A 1 307 ? -22.850 13.991 -2.775 1.00 57.16 307 GLU A CA 1
ATOM 2407 C C . GLU A 1 307 ? -23.187 15.402 -2.274 1.00 57.16 307 GLU A C 1
ATOM 2409 O O . GLU A 1 307 ? -23.142 15.665 -1.070 1.00 57.16 307 GLU A O 1
ATOM 2414 N N . ILE A 1 308 ? -23.524 16.316 -3.189 1.00 47.34 308 ILE A N 1
ATOM 2415 C CA . ILE A 1 308 ? -24.126 17.596 -2.825 1.00 47.34 308 ILE A CA 1
ATOM 2416 C C . ILE A 1 308 ? -25.509 17.251 -2.283 1.00 47.34 308 ILE A C 1
ATOM 2418 O O . ILE A 1 308 ? -26.469 17.099 -3.036 1.00 47.34 308 ILE A O 1
ATOM 2422 N N . THR A 1 309 ? -25.623 17.092 -0.969 1.00 45.56 309 THR A N 1
ATOM 2423 C CA . THR A 1 309 ? -26.923 17.138 -0.316 1.00 45.56 309 THR A CA 1
ATOM 2424 C C . THR A 1 309 ? -27.411 18.574 -0.427 1.00 45.56 309 THR A C 1
ATOM 2426 O O . THR A 1 309 ? -27.031 19.436 0.363 1.00 45.56 309 THR A O 1
ATOM 2429 N N . THR A 1 310 ? -28.233 18.854 -1.437 1.00 37.88 310 THR A N 1
ATOM 2430 C CA . THR A 1 310 ? -29.216 19.931 -1.343 1.00 37.88 310 THR A CA 1
ATOM 2431 C C . THR A 1 310 ? -30.166 19.546 -0.216 1.00 37.88 310 THR A C 1
ATOM 2433 O O . THR A 1 310 ? -31.148 18.843 -0.438 1.00 37.88 310 THR A O 1
ATOM 2436 N N . GLU A 1 311 ? -29.807 19.909 1.013 1.00 39.69 311 GLU A N 1
ATOM 2437 C CA . GLU A 1 311 ? -30.782 20.011 2.091 1.00 39.69 311 GLU A CA 1
ATOM 2438 C C . GLU A 1 311 ? -31.672 21.220 1.761 1.00 39.69 311 GLU A C 1
ATOM 2440 O O . GLU A 1 311 ? -31.201 22.361 1.768 1.00 39.69 311 GLU A O 1
ATOM 2445 N N . GLU A 1 312 ? -32.921 20.944 1.371 1.00 36.72 312 GLU A N 1
ATOM 2446 C CA . GLU A 1 312 ? -34.046 21.890 1.449 1.00 36.72 312 GLU A CA 1
ATOM 2447 C C . GLU A 1 312 ? -34.637 21.894 2.864 1.00 36.72 312 GLU A C 1
ATOM 2449 O O . GLU A 1 312 ? -34.771 20.794 3.453 1.00 36.72 312 GLU A O 1
#

Sequence (312 aa):
MTIQPGFNPNVTQQEYTAKIQNYSNSPMKADLHVMDATGTTITQTIPLDLEPNSVVMQDISVDHADPIQVKAAYRYAFDGYPDLETEQIVTLQPQFFHTLADTDRRVKVDGDLSEWGQLRYSSAYALDMTSQTPVDPADGFRFDVSMKRGKLVVAVEVTYDEYYVPGGNPLNQDGIGVIVDANPLGRSSQNNLDQEKVFEDWFPLLITPSDDQVNELAYQSIIGKYMSGALKRTSTGYTAEFEMPLKAIMRRMTEGDGTFRLNVLMNDFDRNGDSHVTLGWKPSWDQPTSALGSGTFAFDPEDAIEEITTEE

Foldseek 3Di:
DAKFWDDDLPDLKTKIKDKDFAQAQFKKKKWKFKAAPVNPGTPDTDIDIAHHGDIDIDMDIGNDQHKIKIKIWMWTDDPPDDIDIDMDIAIAGDDNADEAQPWPQDDDQAQDCPRRPDQDAWLCQWAQQVVRHGDRDPWIKGKGWHFALQKIKIKIDIFDDAWDPPDDDLLLTWKKKKKKQQAARSDQLLPQDPVVCSLPRIDIWMDGPPPDFDFATPPCVSLDPQKTKTKDADPRGIMMMIMDRNVSRVVRNVVHDQKMAMKMWTWAADNVSPDITIIISAHRSNDSPGHRCPRMHGDDVVSNHRPPPPPD